Protein AF-0000000068219464 (afdb_homodimer)

Secondary structure (DSSP, 8-state):
---TT-HHHHHHHHHHHHHTSSS---HHHHHHHHHHHHTTT-HHHHHHHHHHHHHTSSS---HHHHHHHHHHHHHTT-HHHHHHHHHHHHHTT-HHHHHHHHHHHHHS-TT-HHHHHHHHHHHHHHHTT--HHHHHHHHHHHHHHHH---/---TT-HHHHHHHHHHHHHTSSS---HHHHHHHHHHHHTTT-HHHHHHHHHHHHHTSSS---HHHHHHHHHHHHHTT-HHHHHHHHHHHHHTT-HHHHHHHHHHHHHS-TT-HHHHHHHHHHHHHHHTT--HHHHHHHHHHHHHHHH---

InterPro domains:
  IPR006597 Sel1-like repeat [PF08238] (8-41)
  IPR006597 Sel1-like repeat [PF08238] (43-78)
  IPR006597 Sel1-like repeat [PF08238] (81-108)
  IPR006597 Sel1-like repeat [SM00671] (7-42)
  IPR006597 Sel1-like repeat [SM00671] (43-78)
  IPR011990 Tetratricopeptide-like helical domain superfamily [G3DSA:1.25.40.10] (1-150)
  IPR052945 Mitotic Progression Regulator [PTHR43628] (1-122)

Structure (mmCIF, N/CA/C/O backbone):
data_AF-0000000068219464-model_v1
#
loop_
_entity.id
_entity.type
_entity.pdbx_description
1 polymer 'Sel1 repeat family protein'
#
loop_
_atom_site.group_PDB
_atom_site.id
_atom_site.type_symbol
_atom_site.label_atom_id
_atom_site.label_alt_id
_atom_site.label_comp_id
_atom_site.label_asym_id
_atom_site.label_entity_id
_atom_site.label_seq_id
_atom_site.pdbx_PDB_ins_code
_atom_site.Cartn_x
_atom_site.Cartn_y
_atom_site.Cartn_z
_atom_site.occupancy
_atom_site.B_iso_or_equiv
_atom_site.auth_seq_id
_atom_site.auth_comp_id
_atom_site.auth_asym_id
_atom_site.auth_atom_id
_atom_site.pdbx_PDB_model_num
ATOM 1 N N . ALA A 1 1 ? -19.469 10.82 -17.609 1 26.58 1 ALA A N 1
ATOM 2 C CA . ALA A 1 1 ? -18.078 11.172 -17.906 1 26.58 1 ALA A CA 1
ATOM 3 C C . ALA A 1 1 ? -17.203 11.062 -16.656 1 26.58 1 ALA A C 1
ATOM 5 O O . ALA A 1 1 ? -16 11.344 -16.703 1 26.58 1 ALA A O 1
ATOM 6 N N . ALA A 1 2 ? -17.828 11.273 -15.406 1 33.59 2 ALA A N 1
ATOM 7 C CA . ALA A 1 2 ? -17.266 11.445 -14.07 1 33.59 2 ALA A CA 1
ATOM 8 C C . ALA A 1 2 ? -16.125 10.477 -13.828 1 33.59 2 ALA A C 1
ATOM 10 O O . ALA A 1 2 ? -15.086 10.844 -13.266 1 33.59 2 ALA A O 1
ATOM 11 N N . GLN A 1 3 ? -16.219 8.875 -13.547 1 39.38 3 GLN A N 1
ATOM 12 C CA . GLN A 1 3 ? -15.906 8.398 -12.203 1 39.38 3 GLN A CA 1
ATOM 13 C C . GLN A 1 3 ? -14.398 8.25 -12.016 1 39.38 3 GLN A C 1
ATOM 15 O O . GLN A 1 3 ? -13.945 7.348 -11.312 1 39.38 3 GLN A O 1
ATOM 20 N N . ALA A 1 4 ? -13.734 8.695 -12.531 1 45.56 4 ALA A N 1
ATOM 21 C CA . ALA A 1 4 ? -12.297 8.906 -12.633 1 45.56 4 ALA A CA 1
ATOM 22 C C . ALA A 1 4 ? -11.781 9.734 -11.461 1 45.56 4 ALA A C 1
ATOM 24 O O . ALA A 1 4 ? -12.398 10.727 -11.078 1 45.56 4 ALA A O 1
ATOM 25 N N . GLY A 1 5 ? -11.227 9.375 -10.75 1 59.47 5 GLY A N 1
ATOM 26 C CA . GLY A 1 5 ? -10.633 10.164 -9.688 1 59.47 5 GLY A CA 1
ATOM 27 C C . GLY A 1 5 ? -11.203 9.852 -8.312 1 59.47 5 GLY A C 1
ATOM 28 O O . GLY A 1 5 ? -10.734 10.383 -7.305 1 59.47 5 GLY A O 1
ATOM 29 N N . GLN A 1 6 ? -12.078 8.906 -8.352 1 83 6 GLN A N 1
ATOM 30 C CA . GLN A 1 6 ? -12.719 8.625 -7.07 1 83 6 GLN A CA 1
ATOM 31 C C . GLN A 1 6 ? -12.281 7.266 -6.523 1 83 6 GLN A C 1
ATOM 33 O O . GLN A 1 6 ? -13.008 6.641 -5.746 1 83 6 GLN A O 1
ATOM 38 N N . GLY A 1 7 ? -11.102 6.93 -6.941 1 87.12 7 GLY A N 1
ATOM 39 C CA . GLY A 1 7 ? -10.617 5.613 -6.57 1 87.12 7 GLY A CA 1
ATOM 40 C C . GLY A 1 7 ? -10.719 5.336 -5.082 1 87.12 7 GLY A C 1
ATOM 41 O O . GLY A 1 7 ? -11.344 4.352 -4.672 1 87.12 7 GLY A O 1
ATOM 42 N N . PRO A 1 8 ? -10.227 6.23 -4.375 1 85.31 8 PRO A N 1
ATOM 43 C CA . PRO A 1 8 ? -10.305 6.012 -2.928 1 85.31 8 PRO A CA 1
ATOM 44 C C . PRO A 1 8 ? -11.734 5.934 -2.412 1 85.31 8 PRO A C 1
ATOM 46 O O . PRO A 1 8 ? -12.047 5.109 -1.548 1 85.31 8 PRO A O 1
ATOM 49 N N . ALA A 1 9 ? -12.594 6.766 -2.943 1 87 9 ALA A N 1
ATOM 50 C CA . ALA A 1 9 ? -13.992 6.734 -2.533 1 87 9 ALA A CA 1
ATOM 51 C C . ALA A 1 9 ? -14.648 5.414 -2.926 1 87 9 ALA A C 1
ATOM 53 O O . ALA A 1 9 ? -15.438 4.852 -2.156 1 87 9 ALA A O 1
ATOM 54 N N . GLN A 1 10 ? -14.352 5.035 -4.062 1 92.31 10 GLN A N 1
ATOM 55 C CA . GLN A 1 10 ? -14.891 3.764 -4.539 1 92.31 10 GLN A CA 1
ATOM 56 C C . GLN A 1 10 ? -14.375 2.598 -3.703 1 92.31 10 GLN A C 1
ATOM 58 O O . GLN A 1 10 ? -15.133 1.685 -3.367 1 92.31 10 GLN A O 1
ATOM 63 N N . PHE A 1 11 ? -13.086 2.604 -3.402 1 91.25 11 PHE A N 1
ATOM 64 C CA . PHE A 1 11 ? -12.516 1.583 -2.525 1 91.25 11 PHE A CA 1
ATOM 65 C C . PHE A 1 11 ? -13.234 1.569 -1.18 1 91.25 11 PHE A C 1
ATOM 67 O O . PHE A 1 11 ? -13.547 0.503 -0.646 1 91.25 11 PHE A O 1
ATOM 74 N N . PHE A 1 12 ? -13.508 2.693 -0.698 1 86.88 12 PHE A N 1
ATOM 75 C CA . PHE A 1 12 ? -14.195 2.822 0.581 1 86.88 12 PHE A CA 1
ATOM 76 C C . PHE A 1 12 ? -15.594 2.215 0.51 1 86.88 12 PHE A C 1
ATOM 78 O O . PHE A 1 12 ?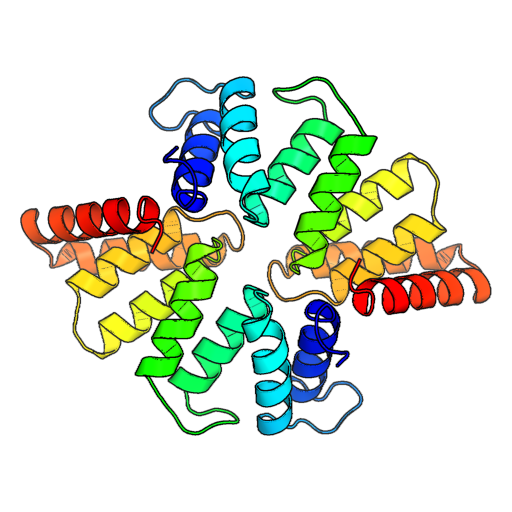 -16.016 1.493 1.419 1 86.88 12 PHE A O 1
ATOM 85 N N . LEU A 1 13 ? -16.297 2.512 -0.518 1 90.56 13 LEU A N 1
ATOM 86 C CA . LEU A 1 13 ? -17.625 1.935 -0.698 1 90.56 13 LEU A CA 1
ATOM 87 C C . LEU A 1 13 ? -17.547 0.416 -0.813 1 90.56 13 LEU A C 1
ATOM 89 O O . LEU A 1 13 ? -18.391 -0.296 -0.272 1 90.56 13 LEU A O 1
ATOM 93 N N . GLY A 1 14 ? -16.562 -0.043 -1.493 1 93.44 14 GLY A N 1
ATOM 94 C CA . GLY A 1 14 ? -16.344 -1.48 -1.566 1 93.44 14 GLY A CA 1
ATOM 95 C C . GLY A 1 14 ? -16.188 -2.129 -0.205 1 93.44 14 GLY A C 1
ATOM 96 O O . GLY A 1 14 ? -16.781 -3.168 0.071 1 93.44 14 GLY A O 1
ATOM 97 N N . ASN A 1 15 ? -15.43 -1.521 0.626 1 91.56 15 ASN A N 1
ATOM 98 C CA . ASN A 1 15 ? -15.227 -2.045 1.972 1 91.56 15 ASN A CA 1
ATOM 99 C C . ASN A 1 15 ? -16.516 -2.064 2.773 1 91.56 15 ASN A C 1
ATOM 101 O O . ASN A 1 15 ? -16.75 -2.98 3.564 1 91.56 15 ASN A O 1
ATOM 105 N N . ARG A 1 16 ? -17.312 -1.058 2.648 1 91.38 16 ARG A N 1
ATOM 106 C CA . ARG A 1 16 ? -18.594 -1.009 3.354 1 91.38 16 ARG A CA 1
ATOM 107 C C . ARG A 1 16 ? -19.484 -2.184 2.959 1 91.38 16 ARG A C 1
ATOM 109 O O . ARG A 1 16 ? -20.094 -2.82 3.818 1 91.38 16 ARG A O 1
ATOM 116 N N . TYR A 1 17 ? -19.516 -2.49 1.737 1 96 17 TYR A N 1
ATOM 117 C CA . TYR A 1 17 ? -20.312 -3.611 1.255 1 96 17 TYR A CA 1
ATOM 118 C C . TYR A 1 17 ? -19.688 -4.941 1.647 1 96 17 TYR A C 1
ATOM 120 O O . TYR A 1 17 ? -20.391 -5.902 1.959 1 96 17 TYR A O 1
ATOM 128 N N . LYS A 1 18 ? -18.359 -4.941 1.583 1 95.44 18 LYS A N 1
ATOM 129 C CA . LYS A 1 18 ? -17.672 -6.176 1.935 1 95.44 18 LYS A CA 1
ATOM 130 C C . LYS A 1 18 ? -17.938 -6.566 3.383 1 95.44 18 LYS A C 1
ATOM 132 O O . LYS A 1 18 ? -18.172 -7.742 3.682 1 95.44 18 LYS A O 1
ATOM 137 N N . ASN A 1 19 ? -17.984 -5.535 4.242 1 92.44 19 ASN A N 1
ATOM 138 C CA . ASN A 1 19 ? -18.062 -5.793 5.676 1 92.44 19 ASN A CA 1
ATOM 139 C C . ASN A 1 19 ? -19.469 -5.547 6.219 1 92.44 19 ASN A C 1
ATOM 141 O O . ASN A 1 19 ? -19.75 -5.883 7.367 1 92.44 19 ASN A O 1
ATOM 145 N N . GLY A 1 20 ? -20.328 -5.043 5.457 1 93.62 20 GLY A N 1
ATOM 146 C CA . GLY A 1 20 ? -21.672 -4.715 5.906 1 93.62 20 GLY A CA 1
ATOM 147 C C . GLY A 1 20 ? -21.703 -3.59 6.922 1 93.62 20 GLY A C 1
ATOM 148 O O . GLY A 1 20 ? -22.328 -3.709 7.973 1 93.62 20 GLY A O 1
ATOM 149 N N . GLN A 1 21 ? -20.922 -2.668 6.715 1 88.81 21 GLN A N 1
ATOM 150 C CA . GLN A 1 21 ? -20.875 -1.515 7.605 1 88.81 21 GLN A CA 1
ATOM 151 C C . GLN A 1 21 ? -21.875 -0.448 7.176 1 88.81 21 GLN A C 1
ATOM 153 O O . GLN A 1 21 ? -21.594 0.356 6.285 1 88.81 21 GLN A O 1
ATOM 158 N N . GLY A 1 22 ? -22.953 -0.254 7.773 1 91.38 22 GLY A N 1
ATOM 159 C CA . GLY A 1 22 ? -23.984 0.713 7.441 1 91.38 22 GLY A CA 1
ATOM 160 C C . GLY A 1 22 ? -24.875 0.266 6.301 1 91.38 22 GLY A C 1
ATOM 161 O O . GLY A 1 22 ? -25.797 0.988 5.898 1 91.38 22 GLY A O 1
ATOM 162 N N . VAL A 1 23 ? -24.547 -0.839 5.719 1 94.81 23 VAL A N 1
ATOM 163 C CA . VAL A 1 23 ? -25.328 -1.477 4.66 1 94.81 23 VAL A CA 1
ATOM 164 C C . VAL A 1 23 ? -25.344 -2.988 4.871 1 94.81 23 VAL A C 1
ATOM 166 O O . VAL A 1 23 ? -24.625 -3.512 5.723 1 94.81 23 VAL A O 1
ATOM 169 N N . LYS A 1 24 ? -26.266 -3.67 4.227 1 96.19 24 LYS A N 1
ATOM 170 C CA . LYS A 1 24 ? -26.219 -5.129 4.23 1 96.19 24 LYS A CA 1
ATOM 171 C C . LYS A 1 24 ? -24.984 -5.629 3.482 1 96.19 24 LYS A C 1
ATOM 173 O O . LYS A 1 24 ? -24.641 -5.117 2.412 1 96.19 24 LYS A O 1
ATOM 178 N N . GLN A 1 25 ? -24.312 -6.57 4.07 1 97.19 25 GLN A N 1
ATOM 179 C CA . GLN A 1 25 ? -23.156 -7.16 3.398 1 97.19 25 GLN A CA 1
ATOM 180 C C . GLN A 1 25 ? -23.531 -7.668 2.008 1 97.19 25 GLN A C 1
ATOM 182 O O . GLN A 1 25 ? -24.562 -8.305 1.832 1 97.19 25 GLN A O 1
ATOM 187 N N . ASP A 1 26 ? -22.766 -7.336 1.04 1 98.44 26 ASP A N 1
ATOM 188 C CA . ASP A 1 26 ? -22.969 -7.719 -0.352 1 98.44 26 ASP A CA 1
ATOM 189 C C . ASP A 1 26 ? -21.641 -7.82 -1.104 1 98.44 26 ASP A C 1
ATOM 191 O O . ASP A 1 26 ? -21.125 -6.812 -1.592 1 98.44 26 ASP A O 1
ATOM 195 N N . GLN A 1 27 ? -21.203 -9.047 -1.28 1 98.38 27 GLN A N 1
ATOM 196 C CA . GLN A 1 27 ? -19.891 -9.273 -1.877 1 98.38 27 GLN A CA 1
ATOM 197 C C . GLN A 1 27 ? -19.891 -8.883 -3.352 1 98.38 27 GLN A C 1
ATOM 199 O O . GLN A 1 27 ? -18.875 -8.43 -3.875 1 98.38 27 GLN A O 1
ATOM 204 N N . SER A 1 28 ? -20.984 -9.023 -4.008 1 98.69 28 SER A N 1
ATOM 205 C CA . SER A 1 28 ? -21.062 -8.648 -5.414 1 98.69 28 SER A CA 1
ATOM 206 C C . SER A 1 28 ? -20.938 -7.137 -5.59 1 98.69 28 SER A C 1
ATOM 208 O O . SER A 1 28 ? -20.234 -6.672 -6.488 1 98.69 28 SER A O 1
ATOM 210 N N . GLN A 1 29 ? -21.594 -6.363 -4.75 1 98.31 29 GLN A N 1
ATOM 211 C CA . GLN A 1 29 ? -21.438 -4.914 -4.777 1 98.31 29 GLN A CA 1
ATOM 212 C C . GLN A 1 29 ? -20.016 -4.504 -4.379 1 98.31 29 GLN A C 1
ATOM 214 O O . GLN A 1 29 ? -19.438 -3.592 -4.969 1 98.31 29 GLN A O 1
ATOM 219 N N . ALA A 1 30 ? -19.5 -5.195 -3.387 1 98 30 ALA A N 1
ATOM 220 C CA . ALA A 1 30 ? -18.125 -4.918 -2.984 1 98 30 ALA A CA 1
ATOM 221 C C . ALA A 1 30 ? -17.156 -5.086 -4.16 1 98 30 ALA A C 1
ATOM 223 O O . ALA A 1 30 ? -16.359 -4.199 -4.441 1 98 30 ALA A O 1
ATOM 224 N N . PHE A 1 31 ? -17.344 -6.176 -4.906 1 98.56 31 PHE A N 1
ATOM 225 C CA . PHE A 1 31 ? -16.5 -6.453 -6.059 1 98.56 31 PHE A CA 1
ATOM 226 C C . PHE A 1 31 ? -16.609 -5.348 -7.098 1 98.56 31 PHE A C 1
ATOM 228 O O . PHE A 1 31 ? -15.609 -4.871 -7.625 1 98.56 31 PHE A O 1
ATOM 235 N N . ALA A 1 32 ? -17.812 -4.961 -7.406 1 98.44 32 ALA A N 1
ATOM 236 C CA . ALA A 1 32 ? -18.047 -3.945 -8.43 1 98.44 32 ALA A CA 1
ATOM 237 C C . ALA A 1 32 ? -17.344 -2.639 -8.078 1 98.44 32 ALA A C 1
ATOM 239 O O . ALA A 1 32 ? -16.719 -2.016 -8.938 1 98.44 32 ALA A O 1
ATOM 240 N N . TRP A 1 33 ? -17.422 -2.252 -6.824 1 96.31 33 TRP A N 1
ATOM 241 C CA . TRP A 1 33 ? -16.781 -1.012 -6.387 1 96.31 33 TRP A CA 1
ATOM 242 C C . TRP A 1 33 ? -15.266 -1.156 -6.352 1 96.31 33 TRP A C 1
ATOM 244 O O . TRP A 1 33 ? -14.539 -0.26 -6.789 1 96.31 33 TRP A O 1
ATOM 254 N N . PHE A 1 34 ? -14.797 -2.297 -5.809 1 96.44 34 PHE A N 1
ATOM 255 C CA . PHE A 1 34 ? -13.352 -2.521 -5.809 1 96.44 34 PHE A CA 1
ATOM 256 C C . PHE A 1 34 ? -12.805 -2.504 -7.227 1 96.44 34 PHE A C 1
ATOM 258 O O . PHE A 1 34 ? -11.719 -1.971 -7.473 1 96.44 34 PHE A O 1
ATOM 265 N N . LYS A 1 35 ? -13.539 -3.119 -8.148 1 98.19 35 LYS A N 1
ATOM 266 C CA . LYS A 1 35 ? -13.062 -3.186 -9.531 1 98.19 35 LYS A CA 1
ATOM 267 C C . LYS A 1 35 ? -12.93 -1.792 -10.133 1 98.19 35 LYS A C 1
ATOM 269 O O . LYS A 1 35 ? -11.984 -1.519 -10.875 1 98.19 35 LYS A O 1
ATOM 274 N N . LYS A 1 36 ? -13.898 -0.933 -9.875 1 96.12 36 LYS A N 1
ATOM 275 C CA . LYS A 1 36 ? -13.82 0.45 -10.336 1 96.12 36 LYS A CA 1
ATOM 276 C C . LYS A 1 36 ? -12.562 1.136 -9.797 1 96.12 36 LYS A C 1
ATOM 278 O O . LYS A 1 36 ? -11.852 1.816 -10.539 1 96.12 36 LYS A O 1
ATOM 283 N N . ALA A 1 37 ? -12.289 0.997 -8.516 1 93.81 37 ALA A N 1
ATOM 284 C CA . ALA A 1 37 ? -11.102 1.577 -7.891 1 93.81 37 ALA A CA 1
ATOM 285 C C . ALA A 1 37 ? -9.828 0.95 -8.438 1 93.81 37 ALA A C 1
ATOM 287 O O . ALA A 1 37 ? -8.852 1.651 -8.711 1 93.81 37 ALA A O 1
ATOM 288 N N . ALA A 1 38 ? -9.875 -0.352 -8.594 1 96.19 38 ALA A N 1
ATOM 289 C CA . ALA A 1 38 ? -8.727 -1.087 -9.109 1 96.19 38 ALA A CA 1
ATOM 290 C C . ALA A 1 38 ? -8.352 -0.608 -10.516 1 96.19 38 ALA A C 1
ATOM 292 O O . ALA A 1 38 ? -7.172 -0.458 -10.836 1 96.19 38 ALA A O 1
ATOM 293 N N . ASP A 1 39 ? -9.375 -0.357 -11.312 1 96.06 39 ASP A N 1
ATOM 294 C CA . ASP A 1 39 ? -9.156 0.058 -12.695 1 96.06 39 ASP A CA 1
ATOM 295 C C . ASP A 1 39 ? -8.594 1.479 -12.758 1 96.06 39 ASP A C 1
ATOM 297 O O . ASP A 1 39 ? -8.078 1.901 -13.797 1 96.06 39 ASP A O 1
ATOM 301 N N . GLN A 1 40 ? -8.641 2.152 -11.617 1 91.19 40 GLN A N 1
ATOM 302 C CA . GLN A 1 40 ? -8.047 3.482 -11.523 1 91.19 40 GLN A CA 1
ATOM 303 C C . GLN A 1 40 ? -6.652 3.424 -10.906 1 91.19 40 GLN A C 1
ATOM 305 O O . GLN A 1 40 ? -6.047 4.461 -10.625 1 91.19 40 GLN A O 1
ATOM 310 N N . GLY A 1 41 ? -6.215 2.268 -10.547 1 90.56 41 GLY A N 1
ATOM 311 C CA . GLY A 1 41 ? -4.828 2.107 -10.148 1 90.56 41 GLY A CA 1
ATOM 312 C C . GLY A 1 41 ? -4.641 2.059 -8.641 1 90.56 41 GLY A C 1
ATOM 313 O O . GLY A 1 41 ? -3.527 2.236 -8.148 1 90.56 41 GLY A O 1
ATOM 314 N N . ILE A 1 42 ? -5.691 1.843 -7.934 1 90.75 42 ILE A N 1
ATOM 315 C CA . ILE A 1 42 ? -5.566 1.723 -6.484 1 90.75 42 ILE A CA 1
ATOM 316 C C . ILE A 1 42 ? -5.066 0.325 -6.125 1 90.75 42 ILE A C 1
ATOM 318 O O . ILE A 1 42 ? -5.789 -0.66 -6.281 1 90.75 42 ILE A O 1
ATOM 322 N N . PRO A 1 43 ? -3.854 0.266 -5.496 1 90.31 43 PRO A N 1
ATOM 323 C CA . PRO A 1 43 ? -3.248 -1.057 -5.32 1 90.31 43 PRO A CA 1
ATOM 324 C C . PRO A 1 43 ? -4.059 -1.958 -4.391 1 90.31 43 PRO A C 1
ATOM 326 O O . PRO A 1 43 ? -4.246 -3.143 -4.684 1 90.31 43 PRO A O 1
ATOM 329 N N . SER A 1 44 ? -4.57 -1.405 -3.352 1 91.25 44 SER A N 1
ATOM 330 C CA . SER A 1 44 ? -5.344 -2.211 -2.412 1 91.25 44 SER A CA 1
ATOM 331 C C . SER A 1 44 ? -6.613 -2.748 -3.062 1 91.25 44 SER A C 1
ATOM 333 O O . SER A 1 44 ? -7.059 -3.855 -2.748 1 91.25 44 SER A O 1
ATOM 335 N N . ALA A 1 45 ? -7.176 -1.946 -3.895 1 94.19 45 ALA A N 1
ATOM 336 C CA . ALA A 1 45 ? -8.352 -2.406 -4.629 1 94.19 45 ALA A CA 1
ATOM 337 C C . ALA A 1 45 ? -7.984 -3.51 -5.617 1 94.19 45 ALA A C 1
ATOM 339 O O . ALA A 1 45 ? -8.719 -4.484 -5.773 1 94.19 45 ALA A O 1
ATOM 340 N N . GLN A 1 46 ? -6.859 -3.332 -6.258 1 95.94 46 GLN A N 1
ATOM 341 C CA . GLN A 1 46 ? -6.367 -4.367 -7.16 1 95.94 46 GLN A CA 1
ATOM 342 C C . GLN A 1 46 ? -6.137 -5.68 -6.418 1 95.94 46 GLN A C 1
ATOM 344 O O . GLN A 1 46 ? -6.477 -6.754 -6.922 1 95.94 46 GLN A O 1
ATOM 349 N N . LEU A 1 47 ? -5.59 -5.539 -5.234 1 94.62 47 LEU A N 1
ATOM 350 C CA . LEU A 1 47 ? -5.391 -6.711 -4.395 1 94.62 47 LEU A CA 1
ATOM 351 C C . LEU A 1 47 ? -6.719 -7.395 -4.09 1 94.62 47 LEU A C 1
ATOM 353 O O . LEU A 1 47 ? -6.852 -8.609 -4.25 1 94.62 47 LEU A O 1
ATOM 357 N N . ASN A 1 48 ? -7.711 -6.656 -3.686 1 96 48 ASN A N 1
ATOM 358 C CA . ASN A 1 48 ? -9.008 -7.219 -3.318 1 96 48 ASN A CA 1
ATOM 359 C C . ASN A 1 48 ? -9.695 -7.867 -4.516 1 96 48 ASN A C 1
ATOM 361 O O . ASN A 1 48 ? -10.234 -8.969 -4.406 1 96 48 ASN A O 1
ATOM 365 N N . VAL A 1 49 ? -9.648 -7.203 -5.625 1 98.31 49 VAL A N 1
ATOM 366 C CA . VAL A 1 49 ? -10.25 -7.75 -6.832 1 98.31 49 VAL A CA 1
ATOM 367 C C . VAL A 1 49 ? -9.555 -9.047 -7.219 1 98.31 49 VAL A C 1
ATOM 369 O O . VAL A 1 49 ? -10.211 -10.039 -7.566 1 98.31 49 VAL A O 1
ATOM 372 N N . GLY A 1 50 ? -8.242 -8.992 -7.141 1 98.62 50 GLY A N 1
ATOM 373 C CA . GLY A 1 50 ? -7.496 -10.211 -7.418 1 98.62 50 GLY A CA 1
ATOM 374 C C . GLY A 1 50 ? -7.891 -11.375 -6.52 1 98.62 50 GLY A C 1
ATOM 375 O O . GLY A 1 50 ? -8.117 -12.484 -7 1 98.62 50 GLY A O 1
ATOM 376 N N . GLN A 1 51 ? -8.031 -11.094 -5.242 1 98.19 51 GLN A N 1
ATOM 377 C CA . GLN A 1 51 ? -8.422 -12.117 -4.285 1 98.19 51 GLN A CA 1
ATOM 378 C C . GLN A 1 51 ? -9.844 -12.609 -4.551 1 98.19 51 GLN A C 1
ATOM 380 O O . GLN A 1 51 ? -10.125 -13.805 -4.469 1 98.19 51 GLN A O 1
ATOM 385 N N . MET A 1 52 ? -10.703 -11.711 -4.828 1 98.69 52 MET A N 1
ATOM 386 C CA . MET A 1 52 ? -12.094 -12.062 -5.074 1 98.69 52 MET A CA 1
ATOM 387 C C . MET A 1 52 ? -12.227 -12.938 -6.32 1 98.69 52 MET A C 1
ATOM 389 O O . MET A 1 52 ? -12.953 -13.922 -6.32 1 98.69 52 MET A O 1
ATOM 393 N N . TYR A 1 53 ? -11.477 -12.672 -7.406 1 98.81 53 TYR A N 1
ATOM 394 C CA . TYR A 1 53 ? -11.43 -13.508 -8.594 1 98.81 53 TYR A CA 1
ATOM 395 C C . TYR A 1 53 ? -10.844 -14.883 -8.266 1 98.81 53 TYR A C 1
ATOM 397 O O . TYR A 1 53 ? -11.32 -15.898 -8.773 1 98.81 53 TYR A O 1
ATOM 405 N N . ALA A 1 54 ? -9.828 -14.891 -7.449 1 98.62 54 ALA A N 1
ATOM 406 C CA . ALA A 1 54 ? -9.141 -16.141 -7.129 1 98.62 54 ALA A CA 1
ATOM 407 C C . ALA A 1 54 ? -10.07 -17.094 -6.371 1 98.62 54 ALA A C 1
ATOM 409 O O . ALA A 1 54 ? -10.031 -18.312 -6.578 1 98.62 54 ALA A O 1
ATOM 410 N N . ASN A 1 55 ? -10.945 -16.5 -5.5 1 98.19 55 ASN A N 1
ATOM 411 C CA . ASN A 1 55 ? -11.742 -17.312 -4.59 1 98.19 55 ASN A CA 1
ATOM 412 C C . ASN A 1 55 ? -13.195 -17.406 -5.051 1 98.19 55 ASN A C 1
ATOM 414 O O . ASN A 1 55 ? -13.984 -18.172 -4.48 1 98.19 55 ASN A O 1
ATOM 418 N N . GLY A 1 56 ? -13.555 -16.672 -6 1 98.38 56 GLY A N 1
ATOM 419 C CA . GLY A 1 56 ? -14.93 -16.672 -6.473 1 98.38 56 GLY A CA 1
ATOM 420 C C . GLY A 1 56 ? -15.898 -16.047 -5.48 1 98.38 56 GLY A C 1
ATOM 421 O O . GLY A 1 56 ? -16.984 -16.594 -5.242 1 98.38 56 GLY A O 1
ATOM 422 N N . VAL A 1 57 ? -15.516 -14.992 -4.879 1 98.25 57 VAL A N 1
ATOM 423 C CA . VAL A 1 57 ? -16.344 -14.273 -3.916 1 98.25 57 VAL A CA 1
ATOM 424 C C . VAL A 1 57 ? -16.906 -13 -4.551 1 98.25 57 VAL A C 1
ATOM 426 O O . VAL A 1 57 ? -16.141 -12.086 -4.887 1 98.25 57 VAL A O 1
ATOM 429 N N . GLY A 1 58 ? -18.125 -12.844 -4.777 1 98.44 58 GLY A N 1
ATOM 430 C CA . GLY A 1 58 ? -18.75 -11.672 -5.379 1 98.44 58 GLY A CA 1
ATOM 431 C C . GLY A 1 58 ? -18.703 -11.68 -6.895 1 98.44 58 GLY A C 1
ATOM 432 O O . GLY A 1 58 ? -19.297 -10.828 -7.547 1 98.44 58 GLY A O 1
ATOM 433 N N . VAL A 1 59 ? -18 -12.633 -7.395 1 98.69 59 VAL A N 1
ATOM 434 C CA . VAL A 1 59 ? -17.797 -12.805 -8.828 1 98.69 59 VAL A CA 1
ATOM 435 C C . VAL A 1 59 ? -17.438 -14.258 -9.133 1 98.69 59 VAL A C 1
ATOM 437 O O . VAL A 1 59 ? -17.031 -15 -8.234 1 98.69 59 VAL A O 1
ATOM 440 N N . LYS A 1 60 ? -17.656 -14.688 -10.32 1 98.5 60 LYS A N 1
ATOM 441 C CA . LYS A 1 60 ? -17.234 -16.031 -10.703 1 98.5 60 LYS A CA 1
ATOM 442 C C . LYS A 1 60 ? -15.711 -16.156 -10.672 1 98.5 60 LYS A C 1
ATOM 444 O O . LYS A 1 60 ? -15 -15.258 -11.125 1 98.5 60 LYS A O 1
ATOM 449 N N . GLN A 1 61 ? -15.25 -17.312 -10.125 1 98.44 61 GLN A N 1
ATOM 450 C CA . GLN A 1 61 ? -13.812 -17.531 -10.062 1 98.44 61 GLN A CA 1
ATOM 451 C C . GLN A 1 61 ? -13.172 -17.406 -11.445 1 98.44 61 GLN A C 1
ATOM 453 O O . GLN A 1 61 ? -13.727 -17.875 -12.438 1 98.44 61 GLN A O 1
ATOM 458 N N . ASN A 1 62 ? -12.078 -16.703 -11.539 1 98.62 62 ASN A N 1
ATOM 459 C CA . ASN A 1 62 ? -11.273 -16.484 -12.734 1 98.62 62 ASN A CA 1
ATOM 460 C C . ASN A 1 62 ? -9.805 -16.281 -12.391 1 98.62 62 ASN A C 1
ATOM 462 O O . ASN A 1 62 ? -9.375 -15.164 -12.086 1 98.62 62 ASN A O 1
ATOM 466 N N . LEU A 1 63 ? -9.062 -17.312 -12.484 1 98 63 LEU A N 1
ATOM 467 C CA . LEU A 1 63 ? -7.684 -17.297 -12.008 1 98 63 LEU A CA 1
ATOM 468 C C . LEU A 1 63 ? -6.816 -16.406 -12.891 1 98 63 LEU A C 1
ATOM 470 O O . LEU A 1 63 ? -5.879 -15.758 -12.406 1 98 63 LEU A O 1
ATOM 474 N N . LYS A 1 64 ? -7.113 -16.391 -14.164 1 98 64 LYS A N 1
ATOM 475 C CA . LYS A 1 64 ? -6.359 -15.508 -15.055 1 98 64 LYS A CA 1
ATOM 476 C C . LYS A 1 64 ? -6.555 -14.039 -14.672 1 98 64 LYS A C 1
ATOM 478 O O . LYS A 1 64 ? -5.59 -13.281 -14.586 1 98 64 LYS A O 1
ATOM 483 N N . ALA A 1 65 ? -7.789 -13.633 -14.445 1 98.56 65 ALA A N 1
ATOM 484 C CA . ALA A 1 65 ? -8.078 -12.266 -14.016 1 98.56 65 ALA A CA 1
ATOM 485 C C . ALA A 1 65 ? -7.453 -11.977 -12.656 1 98.56 65 ALA A C 1
ATOM 487 O O . ALA A 1 65 ? -6.938 -10.883 -12.422 1 98.56 65 ALA A O 1
ATOM 488 N N . ALA A 1 66 ? -7.512 -12.969 -11.75 1 98.69 66 ALA A N 1
ATOM 489 C CA . ALA A 1 66 ? -6.91 -12.82 -10.43 1 98.69 66 ALA A CA 1
ATOM 490 C C . ALA A 1 66 ? -5.43 -12.469 -10.539 1 98.69 66 ALA A C 1
ATOM 492 O O . ALA A 1 66 ? -4.98 -11.477 -9.953 1 98.69 66 ALA A O 1
ATOM 493 N N . LYS A 1 67 ? -4.758 -13.211 -11.359 1 98.12 67 LYS A N 1
ATOM 494 C CA . LYS A 1 67 ? -3.32 -12.992 -11.5 1 98.12 67 LYS A CA 1
ATOM 495 C C . LYS A 1 67 ? -3.029 -11.625 -12.117 1 98.12 67 LYS A C 1
ATOM 497 O O . LYS A 1 67 ? -2.094 -10.938 -11.703 1 98.12 67 LYS A O 1
ATOM 502 N N . ASN A 1 68 ? -3.818 -11.234 -13.055 1 98.06 68 ASN A N 1
ATOM 503 C CA . ASN A 1 68 ? -3.619 -9.938 -13.703 1 98.06 68 ASN A CA 1
ATOM 504 C C . ASN A 1 68 ? -3.729 -8.789 -12.711 1 98.06 68 ASN A C 1
ATOM 506 O O . ASN A 1 68 ? -2.871 -7.902 -12.68 1 98.06 68 ASN A O 1
ATOM 510 N N . TYR A 1 69 ? -4.762 -8.812 -11.883 1 98.31 69 TYR A N 1
ATOM 511 C CA . TYR A 1 69 ? -4.957 -7.734 -10.922 1 98.31 69 TYR A CA 1
ATOM 512 C C . TYR A 1 69 ? -3.898 -7.781 -9.828 1 98.31 69 TYR A C 1
ATOM 514 O O . TYR A 1 69 ? -3.41 -6.742 -9.383 1 98.31 69 TYR A O 1
ATOM 522 N N . LEU A 1 70 ? -3.588 -8.953 -9.398 1 97.12 70 LEU A N 1
ATOM 523 C CA . LEU A 1 70 ? -2.551 -9.078 -8.383 1 97.12 70 LEU A CA 1
ATOM 524 C C . LEU A 1 70 ? -1.21 -8.57 -8.914 1 97.12 70 LEU A C 1
ATOM 526 O O . LEU A 1 70 ? -0.453 -7.93 -8.18 1 97.12 70 LEU A O 1
ATOM 530 N N . MET A 1 71 ? -0.932 -8.82 -10.195 1 95.62 71 MET A N 1
ATOM 531 C CA . MET A 1 71 ? 0.318 -8.352 -10.781 1 95.62 71 MET A CA 1
ATOM 532 C C . MET A 1 71 ? 0.342 -6.832 -10.867 1 95.62 71 MET A C 1
ATOM 534 O O . MET A 1 71 ? 1.386 -6.211 -10.656 1 95.62 71 MET A O 1
ATOM 538 N N . LYS A 1 72 ? -0.783 -6.258 -11.148 1 93.81 72 LYS A N 1
ATOM 539 C CA . LYS A 1 72 ? -0.862 -4.797 -11.18 1 93.81 72 LYS A CA 1
ATOM 540 C C . LYS A 1 72 ? -0.549 -4.207 -9.805 1 93.81 72 LYS A C 1
ATOM 542 O O . LYS A 1 72 ? 0.189 -3.225 -9.703 1 93.81 72 LYS A O 1
ATOM 547 N N . ALA A 1 73 ? -1.149 -4.777 -8.758 1 92.25 73 ALA A N 1
ATOM 548 C CA . ALA A 1 73 ? -0.885 -4.32 -7.395 1 92.25 73 ALA A CA 1
ATOM 549 C C . ALA A 1 73 ? 0.581 -4.52 -7.023 1 92.25 73 ALA A C 1
ATOM 551 O O . ALA A 1 73 ? 1.196 -3.648 -6.402 1 92.25 73 ALA A O 1
ATOM 552 N N . ALA A 1 74 ? 1.116 -5.629 -7.398 1 91.5 74 ALA A N 1
ATOM 553 C CA . ALA A 1 74 ? 2.514 -5.934 -7.105 1 91.5 74 ALA A CA 1
ATOM 554 C C . ALA A 1 74 ? 3.447 -4.934 -7.785 1 91.5 74 ALA A C 1
ATOM 556 O O . ALA A 1 74 ? 4.457 -4.527 -7.207 1 91.5 74 ALA A O 1
ATOM 557 N N . LYS A 1 75 ? 3.072 -4.547 -8.969 1 90.56 75 LYS A N 1
ATOM 558 C CA . LYS A 1 75 ? 3.893 -3.598 -9.719 1 90.56 75 LYS A CA 1
ATOM 559 C C . LYS A 1 75 ? 3.926 -2.236 -9.031 1 90.56 75 LYS A C 1
ATOM 561 O O . LYS A 1 75 ? 4.871 -1.466 -9.211 1 90.56 75 LYS A O 1
ATOM 566 N N . LEU A 1 76 ? 2.951 -2.072 -8.25 1 87.69 76 LEU A N 1
ATOM 567 C CA . LEU A 1 76 ? 2.91 -0.817 -7.508 1 87.69 76 LEU A CA 1
ATOM 568 C C . LEU A 1 76 ? 3.492 -0.995 -6.113 1 87.69 76 LEU A C 1
ATOM 570 O O . LEU A 1 76 ? 3.396 -0.092 -5.277 1 87.69 76 LEU A O 1
ATOM 574 N N . GLY A 1 77 ? 4.004 -2.203 -5.82 1 85.69 77 GLY A N 1
ATOM 575 C CA . GLY A 1 77 ? 4.773 -2.4 -4.602 1 85.69 77 GLY A CA 1
ATOM 576 C C . GLY A 1 77 ? 3.969 -3.045 -3.488 1 85.69 77 GLY A C 1
ATOM 577 O O . GLY A 1 77 ? 4.418 -3.098 -2.342 1 85.69 77 GLY A O 1
ATOM 578 N N . ASP A 1 78 ? 2.752 -3.518 -3.768 1 88.56 78 ASP A N 1
ATOM 579 C CA . ASP A 1 78 ? 1.97 -4.211 -2.746 1 88.56 78 ASP A CA 1
ATOM 580 C C . ASP A 1 78 ? 2.465 -5.641 -2.549 1 88.56 78 ASP A C 1
ATOM 582 O O . ASP A 1 78 ? 2.135 -6.531 -3.334 1 88.56 78 ASP A O 1
ATOM 586 N N . ASN A 1 79 ? 3.172 -5.816 -1.419 1 89.31 79 ASN A N 1
ATOM 587 C CA . ASN A 1 79 ? 3.781 -7.129 -1.219 1 89.31 79 ASN A CA 1
ATOM 588 C C . ASN A 1 79 ? 2.73 -8.195 -0.928 1 89.31 79 ASN A C 1
ATOM 590 O O . ASN A 1 79 ? 2.98 -9.391 -1.12 1 89.31 79 ASN A O 1
ATOM 594 N N . ARG A 1 80 ? 1.567 -7.809 -0.519 1 91.44 80 ARG A N 1
ATOM 595 C CA . ARG A 1 80 ? 0.48 -8.758 -0.328 1 91.44 80 ARG A CA 1
ATOM 596 C C . ARG A 1 80 ? 0.065 -9.391 -1.653 1 91.44 80 ARG A C 1
ATOM 598 O O . ARG A 1 80 ? -0.3 -10.57 -1.699 1 91.44 80 ARG A O 1
ATOM 605 N N . ALA A 1 81 ? 0.089 -8.562 -2.637 1 93.94 81 ALA A N 1
ATOM 606 C CA . ALA A 1 81 ? -0.26 -9.078 -3.959 1 93.94 81 ALA A CA 1
ATOM 607 C C . ALA A 1 81 ? 0.753 -10.117 -4.43 1 93.94 81 ALA A C 1
ATOM 609 O O . ALA A 1 81 ? 0.375 -11.164 -4.961 1 93.94 81 ALA A O 1
ATOM 610 N N . SER A 1 82 ? 2.01 -9.852 -4.219 1 95.12 82 SER A N 1
ATOM 611 C CA . SER A 1 82 ? 3.049 -10.812 -4.566 1 95.12 82 SER A CA 1
ATOM 612 C C . SER A 1 82 ? 2.885 -12.109 -3.791 1 95.12 82 SER A C 1
ATOM 614 O O . SER A 1 82 ? 3.053 -13.195 -4.348 1 95.12 82 SER A O 1
ATOM 616 N N . TYR A 1 83 ? 2.535 -12.008 -2.541 1 95.75 83 TYR A N 1
ATOM 617 C CA . TYR A 1 83 ? 2.301 -13.188 -1.72 1 95.75 83 TYR A CA 1
ATOM 618 C C . TYR A 1 83 ? 1.144 -14.016 -2.271 1 95.75 83 TYR A C 1
ATOM 620 O O . TYR A 1 83 ? 1.239 -15.242 -2.373 1 95.75 83 TYR A O 1
ATOM 628 N N . ASN A 1 84 ? 0.091 -13.312 -2.6 1 96.69 84 ASN A N 1
ATOM 629 C CA . ASN A 1 84 ? -1.07 -14.008 -3.137 1 96.69 84 ASN A CA 1
ATOM 630 C C . ASN A 1 84 ? -0.749 -14.688 -4.465 1 96.69 84 ASN A C 1
ATOM 632 O O . ASN A 1 84 ? -1.227 -15.797 -4.734 1 96.69 84 ASN A O 1
ATOM 636 N N . LEU A 1 85 ? 0.047 -14.039 -5.289 1 97.75 85 LEU A N 1
ATOM 637 C CA . LEU A 1 85 ? 0.494 -14.656 -6.531 1 97.75 85 LEU A CA 1
ATOM 638 C C . LEU A 1 85 ? 1.288 -15.93 -6.25 1 97.75 85 LEU A C 1
ATOM 640 O O . LEU A 1 85 ? 1.11 -16.938 -6.934 1 97.75 85 LEU A O 1
ATOM 644 N N . ALA A 1 86 ? 2.09 -15.844 -5.246 1 97.81 86 ALA A N 1
ATOM 645 C CA . ALA A 1 86 ? 2.889 -17 -4.871 1 97.81 86 ALA A CA 1
ATOM 646 C C . ALA A 1 86 ? 1.999 -18.172 -4.449 1 97.81 86 ALA A C 1
ATOM 648 O O . ALA A 1 86 ? 2.23 -19.312 -4.848 1 97.81 86 ALA A O 1
ATOM 649 N N . VAL A 1 87 ? 1.008 -17.891 -3.697 1 97.88 87 VAL A N 1
ATOM 650 C CA . VAL A 1 87 ? 0.081 -18.922 -3.209 1 97.88 87 VAL A CA 1
ATOM 651 C C . VAL A 1 87 ? -0.644 -19.562 -4.387 1 97.88 87 VAL A C 1
ATOM 653 O O . VAL A 1 87 ? -0.82 -20.781 -4.426 1 97.88 87 VAL A O 1
ATOM 656 N N . LEU A 1 88 ? -1.046 -18.781 -5.34 1 98.25 88 LEU A N 1
ATOM 657 C CA . LEU A 1 88 ? -1.711 -19.312 -6.527 1 98.25 88 LEU A CA 1
ATOM 658 C C . LEU A 1 88 ? -0.775 -20.234 -7.309 1 98.25 88 LEU A C 1
ATOM 660 O O . LEU A 1 88 ? -1.19 -21.297 -7.789 1 98.25 88 LEU A O 1
ATOM 664 N N . GLU A 1 89 ? 0.491 -19.812 -7.422 1 97.69 89 GLU A N 1
ATOM 665 C CA . GLU A 1 89 ? 1.475 -20.641 -8.117 1 97.69 89 GLU A CA 1
ATOM 666 C C . GLU A 1 89 ? 1.681 -21.969 -7.398 1 97.69 89 GLU A C 1
ATOM 668 O O . GLU A 1 89 ? 1.832 -23.016 -8.047 1 97.69 89 GLU A O 1
ATOM 673 N N . GLU A 1 90 ? 1.721 -21.859 -6.09 1 96.19 90 GLU A N 1
ATOM 674 C CA . GLU A 1 90 ? 1.867 -23.078 -5.305 1 96.19 90 GLU A CA 1
ATOM 675 C C . GLU A 1 90 ? 0.693 -24.031 -5.535 1 96.19 90 GLU A C 1
ATOM 677 O O . GLU A 1 90 ? 0.881 -25.234 -5.66 1 96.19 90 GLU A O 1
ATOM 682 N N . ARG A 1 91 ? -0.475 -23.484 -5.547 1 95.94 91 ARG A N 1
ATOM 683 C CA . ARG A 1 91 ? -1.674 -24.281 -5.797 1 95.94 91 ARG A CA 1
ATOM 684 C C . ARG A 1 91 ? -1.607 -24.953 -7.16 1 95.94 91 ARG A C 1
ATOM 686 O O . ARG A 1 91 ? -2.08 -26.078 -7.324 1 95.94 91 ARG A O 1
ATOM 693 N N . ASP A 1 92 ? -1.027 -24.312 -8.07 1 96.12 92 ASP A N 1
ATOM 694 C CA . ASP A 1 92 ? -0.88 -24.844 -9.422 1 96.12 92 ASP A CA 1
ATOM 695 C C . ASP A 1 92 ? 0.344 -25.75 -9.531 1 96.12 92 ASP A C 1
ATOM 697 O O . ASP A 1 92 ? 0.708 -26.188 -10.625 1 96.12 92 ASP A O 1
ATOM 701 N N . LYS A 1 93 ? 1.144 -25.922 -8.383 1 95.25 93 LYS A N 1
ATOM 702 C CA . LYS A 1 93 ? 2.322 -26.781 -8.281 1 95.25 93 LYS A CA 1
ATOM 703 C C . LYS A 1 93 ? 3.48 -26.219 -9.102 1 95.25 93 LYS A C 1
ATOM 705 O O . LYS A 1 93 ? 4.359 -26.969 -9.539 1 95.25 93 LYS A O 1
ATOM 710 N N . ASN A 1 94 ? 3.422 -24.969 -9.422 1 95.94 94 ASN A N 1
ATOM 711 C CA . ASN A 1 94 ? 4.559 -24.25 -9.992 1 95.94 94 ASN A CA 1
ATOM 712 C C . ASN A 1 94 ? 5.465 -23.672 -8.906 1 95.94 94 ASN A C 1
ATOM 714 O O . ASN A 1 94 ? 5.453 -22.469 -8.656 1 95.94 94 ASN A O 1
ATOM 718 N N . LEU A 1 95 ? 6.289 -24.516 -8.398 1 95.31 95 LEU A N 1
ATOM 719 C CA . LEU A 1 95 ? 7.031 -24.188 -7.191 1 95.31 95 LEU A CA 1
ATOM 720 C C . LEU A 1 95 ? 8.102 -23.141 -7.492 1 95.31 95 LEU A C 1
ATOM 722 O O . LEU A 1 95 ? 8.406 -22.297 -6.645 1 95.31 95 LEU A O 1
ATOM 726 N N . VAL A 1 96 ? 8.68 -23.203 -8.656 1 94.69 96 VAL A N 1
ATOM 727 C CA . VAL A 1 96 ? 9.68 -22.203 -9.023 1 94.69 96 VAL A CA 1
ATOM 728 C C . VAL A 1 96 ? 9.016 -20.828 -9.133 1 94.69 96 VAL A C 1
ATOM 730 O O . VAL A 1 96 ? 9.555 -19.82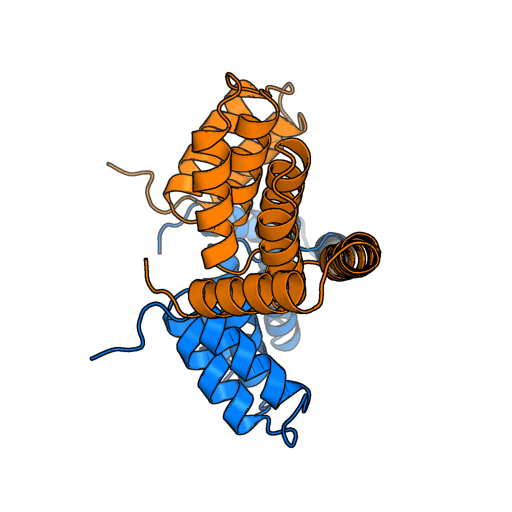8 -8.656 1 94.69 96 VAL A O 1
ATOM 733 N N . GLY A 1 97 ? 7.832 -20.797 -9.797 1 95.88 97 GLY A N 1
ATOM 734 C CA . GLY A 1 97 ? 7.07 -19.562 -9.852 1 95.88 97 GLY A CA 1
ATOM 735 C C . GLY A 1 97 ? 6.668 -19.047 -8.484 1 95.88 97 GLY A C 1
ATOM 736 O O . GLY A 1 97 ? 6.738 -17.844 -8.219 1 95.88 97 GLY A O 1
ATOM 737 N N . ALA A 1 98 ? 6.297 -19.984 -7.637 1 97.31 98 ALA A N 1
ATOM 738 C CA . ALA A 1 98 ? 5.934 -19.609 -6.273 1 97.31 98 ALA A CA 1
ATOM 739 C C . ALA A 1 98 ? 7.117 -18.969 -5.551 1 97.31 98 ALA A C 1
ATOM 741 O O . ALA A 1 98 ? 6.98 -17.906 -4.941 1 97.31 98 ALA A O 1
ATOM 742 N N . TYR A 1 99 ? 8.211 -19.609 -5.664 1 96.19 99 TYR A N 1
ATOM 743 C CA . TYR A 1 99 ? 9.43 -19.094 -5.043 1 96.19 99 TYR A CA 1
ATOM 744 C C . TYR A 1 99 ? 9.742 -17.688 -5.539 1 96.19 99 TYR A C 1
ATOM 746 O O . TYR A 1 99 ? 10.086 -16.812 -4.746 1 96.19 99 TYR A O 1
ATOM 754 N N . GLN A 1 100 ? 9.656 -17.5 -6.832 1 95.12 100 GLN A N 1
ATOM 755 C CA . GLN A 1 100 ? 9.891 -16.188 -7.43 1 95.12 100 GLN A CA 1
ATOM 756 C C . GLN A 1 100 ? 9.008 -15.125 -6.785 1 95.12 100 GLN A C 1
ATOM 758 O O . GLN A 1 100 ? 9.492 -14.055 -6.406 1 95.12 100 GLN A O 1
ATOM 763 N N . TRP A 1 101 ? 7.766 -15.375 -6.621 1 95.88 101 TRP A N 1
ATOM 764 C CA . TRP A 1 101 ? 6.824 -14.383 -6.105 1 95.88 101 TRP A CA 1
ATOM 765 C C . TRP A 1 101 ? 7.008 -14.195 -4.605 1 95.88 101 TRP A C 1
ATOM 767 O O . TRP A 1 101 ? 6.84 -13.086 -4.09 1 95.88 101 TRP A O 1
ATOM 777 N N . TYR A 1 102 ? 7.316 -15.258 -3.867 1 95.19 102 TYR A N 1
ATOM 778 C CA . TYR A 1 102 ? 7.641 -15.086 -2.457 1 95.19 102 TYR A CA 1
ATOM 779 C C . TYR A 1 102 ? 8.867 -14.195 -2.285 1 95.19 102 TYR A C 1
ATOM 781 O O . TYR A 1 102 ? 8.906 -13.352 -1.383 1 95.19 102 TYR A O 1
ATOM 789 N N . GLU A 1 103 ? 9.805 -14.383 -3.146 1 92.25 103 GLU A N 1
ATOM 790 C CA . GLU A 1 103 ? 10.984 -13.516 -3.123 1 92.25 103 GLU A CA 1
ATOM 791 C C . GLU A 1 103 ? 10.602 -12.062 -3.348 1 92.25 103 GLU A C 1
ATOM 793 O O . GLU A 1 103 ? 11.062 -11.172 -2.625 1 92.25 103 GLU A O 1
ATOM 798 N N . LEU A 1 104 ? 9.805 -11.859 -4.324 1 91.19 104 LEU A N 1
ATOM 799 C CA . LEU A 1 104 ? 9.359 -10.5 -4.625 1 91.19 104 LEU A CA 1
ATOM 800 C C . LEU A 1 104 ? 8.586 -9.914 -3.449 1 91.19 104 LEU A C 1
ATOM 802 O O . LEU A 1 104 ? 8.711 -8.719 -3.15 1 91.19 104 LEU A O 1
ATOM 806 N N . SER A 1 105 ? 7.816 -10.719 -2.791 1 92.25 105 SER A N 1
ATOM 807 C CA . SER A 1 105 ? 7.023 -10.273 -1.647 1 92.25 105 SER A CA 1
ATOM 808 C C . SER A 1 105 ? 7.918 -9.797 -0.509 1 92.25 105 SER A C 1
ATOM 810 O O . SER A 1 105 ? 7.516 -8.945 0.288 1 92.25 105 SER A O 1
ATOM 812 N N . THR A 1 106 ? 9.141 -10.266 -0.397 1 88.19 106 THR A N 1
ATOM 813 C CA . THR A 1 106 ? 10.047 -9.891 0.685 1 88.19 106 THR A CA 1
ATOM 814 C C . THR A 1 106 ? 10.805 -8.609 0.336 1 88.19 106 THR A C 1
ATOM 816 O O . THR A 1 106 ? 11.414 -7.988 1.206 1 88.19 106 THR A O 1
ATOM 819 N N . ARG A 1 107 ? 10.883 -8.312 -0.888 1 78.94 107 ARG A N 1
ATOM 820 C CA . ARG A 1 107 ? 11.672 -7.176 -1.354 1 78.94 107 ARG A CA 1
ATOM 821 C C . ARG A 1 107 ? 10.859 -5.891 -1.301 1 78.94 107 ARG A C 1
ATOM 823 O O . ARG A 1 107 ? 11.414 -4.801 -1.147 1 78.94 107 ARG A O 1
ATOM 830 N N . ASP A 1 108 ? 9.594 -6.148 -1.625 1 62.47 108 ASP A N 1
ATOM 831 C CA . ASP A 1 108 ? 8.695 -5.012 -1.805 1 62.47 108 ASP A CA 1
ATOM 832 C C . ASP A 1 108 ? 8.477 -4.273 -0.487 1 62.47 108 ASP A C 1
ATOM 834 O O . ASP A 1 108 ? 8.805 -4.789 0.583 1 62.47 108 ASP A O 1
ATOM 838 N N . GLY A 1 109 ? 8.227 -3.088 -0.693 1 56.62 109 GLY A N 1
ATOM 839 C CA . GLY A 1 109 ? 7.953 -2.061 0.299 1 56.62 109 GLY A CA 1
ATOM 840 C C . GLY A 1 109 ? 7.07 -2.543 1.435 1 56.62 109 GLY A C 1
ATOM 841 O O . GLY A 1 109 ? 6.441 -3.598 1.333 1 56.62 109 GLY A O 1
ATOM 842 N N . MET A 1 110 ? 7.32 -2.002 2.467 1 55.56 110 MET A N 1
ATOM 843 C CA . MET A 1 110 ? 6.965 -2.027 3.881 1 55.56 110 MET A CA 1
ATOM 844 C C . MET A 1 110 ? 5.453 -1.949 4.062 1 55.56 110 MET A C 1
ATOM 846 O O . MET A 1 110 ? 4.965 -1.345 5.02 1 55.56 110 MET A O 1
ATOM 850 N N . LEU A 1 111 ? 4.773 -2.621 3.123 1 60.31 111 LEU A N 1
ATOM 851 C CA . LEU A 1 111 ? 3.4 -2.332 3.531 1 60.31 111 LEU A CA 1
ATOM 852 C C . LEU A 1 111 ? 2.977 -3.232 4.688 1 60.31 111 LEU A C 1
ATOM 854 O O . LEU A 1 111 ? 2.328 -2.771 5.629 1 60.31 111 LEU A O 1
ATOM 858 N N . ASP A 1 112 ? 3.467 -4.461 4.562 1 71 112 ASP A N 1
ATOM 859 C CA . ASP A 1 112 ? 3.043 -5.352 5.641 1 71 112 ASP A CA 1
ATOM 860 C C . ASP A 1 112 ? 4.184 -6.266 6.078 1 71 112 ASP A C 1
ATOM 862 O O . ASP A 1 112 ? 4.52 -7.223 5.379 1 71 112 ASP A O 1
ATOM 866 N N . TYR A 1 113 ? 4.738 -6.012 7.184 1 73.5 113 TYR A N 1
ATOM 867 C CA . TYR A 1 113 ? 5.875 -6.77 7.699 1 73.5 113 TYR A CA 1
ATOM 868 C C . TYR A 1 113 ? 5.48 -8.211 7.988 1 73.5 113 TYR A C 1
ATOM 870 O O . TYR A 1 113 ? 6.301 -9.125 7.859 1 73.5 113 TYR A O 1
ATOM 878 N N . ARG A 1 114 ? 4.27 -8.344 8.312 1 82.62 114 ARG A N 1
ATOM 879 C CA . ARG A 1 114 ? 3.805 -9.703 8.547 1 82.62 114 ARG A CA 1
ATOM 880 C C . ARG A 1 114 ? 3.887 -10.539 7.27 1 82.62 114 ARG A C 1
ATOM 882 O O . ARG A 1 114 ? 4.285 -11.703 7.309 1 82.62 114 ARG A O 1
ATOM 889 N N . VAL A 1 115 ? 3.549 -9.93 6.145 1 88.62 115 VAL A N 1
ATOM 890 C CA . VAL A 1 115 ? 3.586 -10.625 4.859 1 88.62 115 VAL A CA 1
ATOM 891 C C . VAL A 1 115 ? 5.031 -10.945 4.492 1 88.62 115 VAL A C 1
ATOM 893 O O . VAL A 1 115 ? 5.312 -12 3.912 1 88.62 115 VAL A O 1
ATOM 896 N N . LYS A 1 116 ? 5.902 -10.023 4.832 1 87.62 116 LYS A N 1
ATOM 897 C CA . LYS A 1 116 ? 7.316 -10.297 4.59 1 87.62 116 LYS A CA 1
ATOM 898 C C . LYS A 1 116 ? 7.777 -11.539 5.344 1 87.62 116 LYS A C 1
ATOM 900 O O . LYS A 1 116 ? 8.414 -12.422 4.766 1 87.62 116 LYS A O 1
ATOM 905 N N . ASP A 1 117 ? 7.434 -11.656 6.633 1 89.62 117 ASP A N 1
ATOM 906 C CA . ASP A 1 117 ? 7.816 -12.805 7.453 1 89.62 117 ASP A CA 1
ATOM 907 C C . ASP A 1 117 ? 7.219 -14.094 6.906 1 89.62 117 ASP A C 1
ATOM 909 O O . ASP A 1 117 ? 7.895 -15.125 6.844 1 89.62 117 ASP A O 1
ATOM 913 N N . MET A 1 118 ? 5.965 -14.016 6.52 1 93.62 118 MET A N 1
ATOM 914 C CA . MET A 1 118 ? 5.297 -15.188 5.961 1 93.62 118 MET A CA 1
ATOM 915 C C . MET A 1 118 ? 5.996 -15.656 4.691 1 93.62 118 MET A C 1
ATOM 917 O O . MET A 1 118 ? 6.191 -16.859 4.488 1 93.62 118 MET A O 1
ATOM 921 N N . SER A 1 119 ? 6.34 -14.711 3.869 1 94.94 119 SER A N 1
ATOM 922 C CA . SER A 1 119 ? 7.004 -15.047 2.615 1 94.94 119 SER A CA 1
ATOM 923 C C . SER A 1 119 ? 8.383 -15.648 2.863 1 94.94 119 SER A C 1
ATOM 925 O O . SER A 1 119 ? 8.789 -16.594 2.18 1 94.94 119 SER A O 1
ATOM 927 N N . GLU A 1 120 ? 9.086 -15.125 3.816 1 93 120 GLU A N 1
ATOM 928 C CA . GLU A 1 120 ? 10.406 -15.656 4.152 1 93 120 GLU A CA 1
ATOM 929 C C . GLU A 1 120 ? 10.312 -17.109 4.633 1 93 120 GLU A C 1
ATOM 931 O O . GLU A 1 120 ? 11.141 -17.938 4.27 1 93 120 GLU A O 1
ATOM 936 N N . LYS A 1 121 ? 9.344 -17.375 5.465 1 95.56 121 LYS A N 1
ATOM 937 C CA . LYS A 1 121 ? 9.141 -18.75 5.93 1 95.56 121 LYS A CA 1
ATOM 938 C C . LYS A 1 121 ? 8.859 -19.688 4.762 1 95.56 121 LYS A C 1
ATOM 940 O O . LYS A 1 121 ? 9.383 -20.812 4.719 1 95.56 121 LYS A O 1
ATOM 945 N N . LYS A 1 122 ? 8.047 -19.281 3.838 1 96.44 122 LYS A N 1
ATOM 946 C CA . LYS A 1 122 ? 7.719 -20.094 2.668 1 96.44 122 LYS A CA 1
ATOM 947 C C . LYS A 1 122 ? 8.953 -20.312 1.797 1 96.44 122 LYS A C 1
ATOM 949 O O . LYS A 1 122 ? 9.133 -21.406 1.246 1 96.44 122 LYS A O 1
ATOM 954 N N . ILE A 1 123 ? 9.773 -19.266 1.669 1 94.88 123 ILE A N 1
ATOM 955 C CA . ILE A 1 123 ? 11.008 -19.391 0.892 1 94.88 123 ILE A CA 1
ATOM 956 C C . ILE A 1 123 ? 11.898 -20.469 1.503 1 94.88 123 ILE A C 1
ATOM 958 O O . ILE A 1 123 ? 12.438 -21.312 0.788 1 94.88 123 ILE A O 1
ATOM 962 N N . ILE A 1 124 ? 11.992 -20.453 2.803 1 94.69 124 ILE A N 1
ATOM 963 C CA . ILE A 1 124 ? 12.812 -21.438 3.502 1 94.69 124 ILE A CA 1
ATOM 964 C C . ILE A 1 124 ? 12.242 -22.828 3.279 1 94.69 124 ILE A C 1
ATOM 966 O O . ILE A 1 124 ? 12.984 -23.766 2.984 1 94.69 124 ILE A O 1
ATOM 970 N N . GLN A 1 125 ? 11.016 -22.969 3.389 1 95.62 125 GLN A N 1
ATOM 971 C CA . GLN A 1 125 ? 10.352 -24.25 3.211 1 95.62 125 GLN A CA 1
ATOM 972 C C . GLN A 1 125 ? 10.57 -24.781 1.797 1 95.62 125 GLN A C 1
ATOM 974 O O . GLN A 1 125 ? 10.883 -25.969 1.614 1 95.62 125 GLN A O 1
ATOM 979 N N . LEU A 1 126 ? 10.383 -23.938 0.805 1 95.38 126 LEU A N 1
ATOM 980 C CA . LEU A 1 126 ? 10.531 -24.375 -0.582 1 95.38 126 LEU A CA 1
ATOM 981 C C . LEU A 1 126 ? 11.984 -24.688 -0.908 1 95.38 126 LEU A C 1
ATOM 983 O O . LEU A 1 126 ? 12.273 -25.609 -1.662 1 95.38 126 LEU A O 1
ATOM 987 N N . ALA A 1 127 ? 12.828 -23.859 -0.361 1 93.19 127 ALA A N 1
ATOM 988 C CA . ALA A 1 127 ? 14.258 -24.016 -0.623 1 93.19 127 ALA A CA 1
ATOM 989 C C . ALA A 1 127 ? 14.758 -25.375 -0.154 1 93.19 127 ALA A C 1
ATOM 991 O O . ALA A 1 127 ? 15.727 -25.906 -0.708 1 93.19 127 ALA A O 1
ATOM 992 N N . ALA A 1 128 ? 14.133 -25.906 0.838 1 92.12 128 ALA A N 1
ATOM 993 C CA . ALA A 1 128 ? 14.562 -27.188 1.389 1 92.12 128 ALA A CA 1
ATOM 994 C C . ALA A 1 128 ? 14.508 -28.281 0.329 1 92.12 128 ALA A C 1
ATOM 996 O O . ALA A 1 128 ? 15.273 -29.25 0.386 1 92.12 128 ALA A O 1
ATOM 997 N N . ASN A 1 129 ? 13.703 -28.125 -0.645 1 89.75 129 ASN A N 1
ATOM 998 C CA . ASN A 1 129 ? 13.523 -29.156 -1.662 1 89.75 129 ASN A CA 1
ATOM 999 C C . ASN A 1 129 ? 13.992 -28.672 -3.035 1 89.75 129 ASN A C 1
ATOM 1001 O O . ASN A 1 129 ? 13.758 -29.344 -4.043 1 89.75 129 ASN A O 1
ATOM 1005 N N . PHE A 1 130 ? 14.539 -27.547 -3.15 1 89.81 130 PHE A N 1
ATOM 1006 C CA . PHE A 1 130 ? 14.945 -26.969 -4.43 1 89.81 130 PHE A CA 1
ATOM 1007 C C . PHE A 1 130 ? 16.438 -27.188 -4.672 1 89.81 130 PHE A C 1
ATOM 1009 O O . PHE A 1 130 ? 17.234 -27.141 -3.732 1 89.81 130 PHE A O 1
ATOM 1016 N N . SER A 1 131 ? 16.766 -27.406 -5.879 1 88.56 131 SER A N 1
ATOM 1017 C CA . SER A 1 131 ? 18.172 -27.344 -6.273 1 88.56 131 SER A CA 1
ATOM 1018 C C . SER A 1 131 ? 18.688 -25.922 -6.281 1 88.56 131 SER A C 1
ATOM 1020 O O . SER A 1 131 ? 17.906 -24.969 -6.293 1 88.56 131 SER A O 1
ATOM 1022 N N . SER A 1 132 ? 19.984 -25.766 -6.223 1 89.06 132 SER A N 1
ATOM 1023 C CA . SER A 1 132 ? 20.625 -24.453 -6.293 1 89.06 132 SER A CA 1
ATOM 1024 C C . SER A 1 132 ? 20.281 -23.75 -7.605 1 89.06 132 SER A C 1
ATOM 1026 O O . SER A 1 132 ? 20.141 -22.531 -7.641 1 89.06 132 SER A O 1
ATOM 1028 N N . ILE A 1 133 ? 20.109 -24.547 -8.578 1 91.12 133 ILE A N 1
ATOM 1029 C CA . ILE A 1 133 ? 19.797 -24 -9.898 1 91.12 133 ILE A CA 1
ATOM 1030 C C . ILE A 1 133 ? 18.375 -23.438 -9.898 1 91.12 133 ILE A C 1
ATOM 1032 O O . ILE A 1 133 ? 18.141 -22.344 -10.391 1 91.12 133 ILE A O 1
ATOM 1036 N N . ASP A 1 134 ? 17.406 -24.188 -9.312 1 91.12 134 ASP A N 1
ATOM 1037 C CA . ASP A 1 134 ? 16.016 -23.734 -9.258 1 91.12 134 ASP A CA 1
ATOM 1038 C C . ASP A 1 134 ? 15.891 -22.453 -8.453 1 91.12 134 ASP A C 1
ATOM 1040 O O . ASP A 1 134 ? 15.141 -21.547 -8.828 1 91.12 134 ASP A O 1
ATOM 1044 N N . MET A 1 135 ? 16.625 -22.312 -7.465 1 92.5 135 MET A N 1
ATOM 1045 C CA . MET A 1 135 ? 16.609 -21.125 -6.629 1 92.5 135 MET A CA 1
ATOM 1046 C C . MET A 1 135 ? 17.172 -19.922 -7.387 1 92.5 135 MET A C 1
ATOM 1048 O O . MET A 1 135 ? 16.594 -18.828 -7.34 1 92.5 135 MET A O 1
ATOM 1052 N N . ARG A 1 136 ? 18.266 -20.156 -8.016 1 91.25 136 ARG A N 1
ATOM 1053 C CA . ARG A 1 136 ? 18.891 -19.078 -8.781 1 91.25 136 ARG A CA 1
ATOM 1054 C C . ARG A 1 136 ? 17.969 -18.594 -9.898 1 91.25 136 ARG A C 1
ATOM 1056 O O . ARG A 1 136 ? 17.875 -17.391 -10.148 1 91.25 136 ARG A O 1
ATOM 1063 N N . LEU A 1 137 ? 17.312 -19.516 -10.539 1 91.56 137 LEU A N 1
ATOM 1064 C CA . LEU A 1 137 ? 16.375 -19.172 -11.602 1 91.56 137 LEU A CA 1
ATOM 1065 C C . LEU A 1 137 ? 15.227 -18.328 -11.062 1 91.56 137 LEU A C 1
ATOM 1067 O O . LEU A 1 137 ? 14.836 -17.328 -11.688 1 91.56 137 LEU A O 1
ATOM 1071 N N . ALA A 1 138 ? 14.68 -18.734 -9.961 1 92.31 138 ALA A N 1
ATOM 1072 C CA . ALA A 1 138 ? 13.578 -18 -9.344 1 92.31 138 ALA A CA 1
ATOM 1073 C C . ALA A 1 138 ? 14.008 -16.594 -8.977 1 92.31 138 ALA A C 1
ATOM 1075 O O . ALA A 1 138 ? 13.258 -15.633 -9.188 1 92.31 138 ALA A O 1
ATOM 1076 N N . ARG A 1 139 ? 15.188 -16.453 -8.5 1 90.44 139 ARG A N 1
ATOM 1077 C CA . ARG A 1 139 ? 15.695 -15.148 -8.094 1 90.44 139 ARG A CA 1
ATOM 1078 C C . ARG A 1 139 ? 15.953 -14.266 -9.305 1 90.44 139 ARG A C 1
ATOM 1080 O O . ARG A 1 139 ? 15.68 -13.062 -9.273 1 90.44 139 ARG A O 1
ATOM 1087 N N . GLU A 1 140 ? 16.469 -14.836 -10.336 1 91.44 140 GLU A N 1
ATOM 1088 C CA . GLU A 1 140 ? 16.688 -14.102 -11.578 1 91.44 140 GLU A CA 1
ATOM 1089 C C . GLU A 1 140 ? 15.367 -13.609 -12.18 1 91.44 140 GLU A C 1
ATOM 1091 O O . GLU A 1 140 ? 15.297 -12.492 -12.695 1 91.44 140 GLU A O 1
ATOM 1096 N N . ARG A 1 141 ? 14.445 -14.461 -12.133 1 90.94 141 ARG A N 1
ATOM 1097 C CA . ARG A 1 141 ? 13.133 -14.078 -12.641 1 90.94 141 ARG A CA 1
ATOM 1098 C C . ARG A 1 141 ? 12.539 -12.945 -11.812 1 90.94 141 ARG A C 1
ATOM 1100 O O . ARG A 1 141 ? 11.922 -12.023 -12.359 1 90.94 141 ARG A O 1
ATOM 1107 N N . ALA A 1 142 ? 12.727 -13.031 -10.492 1 90.12 142 ALA A N 1
ATOM 1108 C CA . ALA A 1 142 ? 12.258 -11.961 -9.617 1 90.12 142 ALA A CA 1
ATOM 1109 C C . ALA A 1 142 ? 12.953 -10.641 -9.953 1 90.12 142 ALA A C 1
ATOM 1111 O O . ALA A 1 142 ? 12.297 -9.594 -10.039 1 90.12 142 ALA A O 1
ATOM 1112 N N . ASP A 1 143 ? 14.242 -10.68 -10.211 1 86.81 143 ASP A N 1
ATOM 1113 C CA . ASP A 1 143 ? 15.008 -9.492 -10.586 1 86.81 143 ASP A CA 1
ATOM 1114 C C . ASP A 1 143 ? 14.508 -8.906 -11.906 1 86.81 143 ASP A C 1
ATOM 1116 O O . ASP A 1 143 ? 14.352 -7.688 -12.031 1 86.81 143 ASP A O 1
ATOM 1120 N N . ARG A 1 144 ? 14.266 -9.75 -12.797 1 87.75 144 ARG A N 1
ATOM 1121 C CA . ARG A 1 144 ? 13.797 -9.312 -14.102 1 87.75 144 ARG A CA 1
ATOM 1122 C C . ARG A 1 144 ? 12.422 -8.656 -13.992 1 87.75 144 ARG A C 1
ATOM 1124 O O . ARG A 1 144 ? 12.148 -7.652 -14.664 1 87.75 144 ARG A O 1
ATOM 1131 N N . TRP A 1 145 ? 11.617 -9.234 -13.18 1 87.56 145 TRP A N 1
ATOM 1132 C CA . TRP A 1 145 ? 10.266 -8.695 -13.016 1 87.56 145 TRP A CA 1
ATOM 1133 C C . TRP A 1 145 ? 10.32 -7.285 -12.43 1 87.56 145 TRP A C 1
ATOM 1135 O O . TRP A 1 145 ? 9.609 -6.391 -12.891 1 87.56 145 TRP A O 1
ATOM 1145 N N . ILE A 1 146 ? 11.133 -7.09 -11.469 1 83.12 146 ILE A N 1
ATOM 1146 C CA . ILE A 1 146 ? 11.219 -5.805 -10.781 1 83.12 146 ILE A CA 1
ATOM 1147 C C . ILE A 1 146 ? 11.734 -4.738 -11.742 1 83.12 146 ILE A C 1
ATOM 1149 O O . ILE A 1 146 ? 11.328 -3.578 -11.672 1 83.12 146 ILE A O 1
ATOM 1153 N N . GLN A 1 147 ? 12.547 -5.203 -12.602 1 81 147 GLN A N 1
ATOM 1154 C CA . GLN A 1 147 ? 13.203 -4.266 -13.516 1 81 147 GLN A CA 1
ATOM 1155 C C . GLN A 1 147 ? 12.344 -4.012 -14.75 1 81 147 GLN A C 1
ATOM 1157 O O . GLN A 1 147 ? 12.609 -3.086 -15.516 1 81 147 GLN A O 1
ATOM 1162 N N . SER A 1 148 ? 11.344 -4.84 -14.891 1 77.56 148 SER A N 1
ATOM 1163 C CA . SER A 1 148 ? 10.562 -4.75 -16.125 1 77.56 148 SER A CA 1
ATOM 1164 C C . SER A 1 148 ? 9.547 -3.613 -16.047 1 77.56 148 SER A C 1
ATOM 1166 O O . SER A 1 148 ? 9.039 -3.295 -14.969 1 77.56 148 SER A O 1
ATOM 1168 N N . ASP A 1 149 ? 9.352 -2.922 -17.188 1 62.5 149 ASP A N 1
ATOM 1169 C CA . ASP A 1 149 ? 8.391 -1.831 -17.312 1 62.5 149 ASP A CA 1
ATOM 1170 C C . ASP A 1 149 ? 7.016 -2.357 -17.719 1 62.5 149 ASP A C 1
ATOM 1172 O O . ASP A 1 149 ? 6.039 -1.605 -17.734 1 62.5 149 ASP A O 1
ATOM 1176 N N . ASP A 1 150 ? 6.879 -3.693 -18.141 1 57.75 150 ASP A N 1
ATOM 1177 C CA . ASP A 1 150 ? 5.656 -4.145 -18.797 1 57.75 150 ASP A CA 1
ATOM 1178 C C . ASP A 1 150 ? 4.668 -4.723 -17.797 1 57.75 150 ASP A C 1
ATOM 1180 O O . ASP A 1 150 ? 5.07 -5.266 -16.766 1 57.75 150 ASP A O 1
ATOM 1184 N N . ALA B 1 1 ? 16.344 7.715 -21.828 1 26.69 1 ALA B N 1
ATOM 1185 C CA . ALA B 1 1 ? 14.906 7.652 -22.078 1 26.69 1 ALA B CA 1
ATOM 1186 C C . ALA B 1 1 ? 14.219 6.684 -21.125 1 26.69 1 ALA B C 1
ATOM 1188 O O . ALA B 1 1 ? 13 6.523 -21.156 1 26.69 1 ALA B O 1
ATOM 1189 N N . ALA B 1 2 ? 14.977 5.566 -20.688 1 34.66 2 ALA B N 1
ATOM 1190 C CA . ALA B 1 2 ? 14.609 4.332 -20 1 34.66 2 ALA B CA 1
ATOM 1191 C C . ALA B 1 2 ? 13.672 4.617 -18.828 1 34.66 2 ALA B C 1
ATOM 1193 O O . ALA B 1 2 ? 12.766 3.83 -18.531 1 34.66 2 ALA B O 1
ATOM 1194 N N . GLN B 1 3 ? 14.008 5.5 -17.562 1 40.16 3 GLN B N 1
ATOM 1195 C CA . GLN B 1 3 ? 13.891 4.777 -16.297 1 40.16 3 GLN B CA 1
ATOM 1196 C C . GLN B 1 3 ? 12.43 4.652 -15.875 1 40.16 3 GLN B C 1
ATOM 1198 O O . GLN B 1 3 ?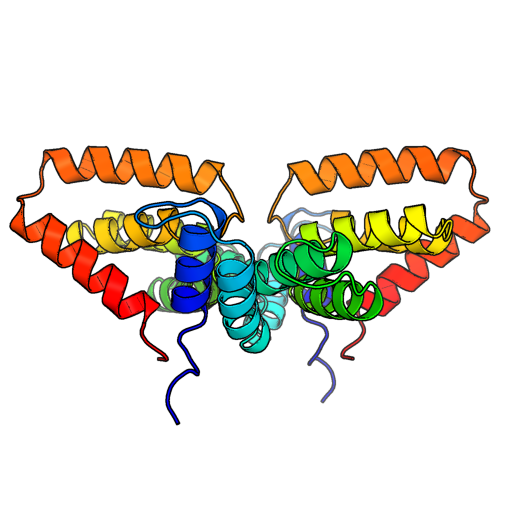 12.125 4.652 -14.68 1 40.16 3 GLN B O 1
ATOM 1203 N N . ALA B 1 4 ? 11.648 4.734 -16.5 1 45.28 4 ALA B N 1
ATOM 1204 C CA . ALA B 1 4 ? 10.195 4.598 -16.516 1 45.28 4 ALA B CA 1
ATOM 1205 C C . ALA B 1 4 ? 9.773 3.143 -16.328 1 45.28 4 ALA B C 1
ATOM 1207 O O . ALA B 1 4 ? 10.375 2.238 -16.922 1 45.28 4 ALA B O 1
ATOM 1208 N N . GLY B 1 5 ? 9.414 2.797 -15.492 1 59.81 5 GLY B N 1
ATOM 1209 C CA . GLY B 1 5 ? 8.914 1.439 -15.336 1 59.81 5 GLY B CA 1
ATOM 1210 C C . GLY B 1 5 ? 9.68 0.631 -14.312 1 59.81 5 GLY B C 1
ATOM 1211 O O . GLY B 1 5 ? 9.32 -0.509 -14.016 1 59.81 5 GLY B O 1
ATOM 1212 N N . GLN B 1 6 ? 10.609 1.333 -13.742 1 83.06 6 GLN B N 1
ATOM 1213 C CA . GLN B 1 6 ? 11.438 0.589 -12.797 1 83.06 6 GLN B CA 1
ATOM 1214 C C . GLN B 1 6 ? 11.164 1.015 -11.359 1 83.06 6 GLN B C 1
ATOM 1216 O O . GLN B 1 6 ? 12.023 0.877 -10.492 1 83.06 6 GLN B O 1
ATOM 1221 N N . GLY B 1 7 ? 9.961 1.466 -11.219 1 87.12 7 GLY B N 1
ATOM 1222 C CA . GLY B 1 7 ? 9.609 1.998 -9.914 1 87.12 7 GLY B CA 1
ATOM 1223 C C . GLY B 1 7 ? 9.93 1.047 -8.773 1 87.12 7 GLY B C 1
ATOM 1224 O O . GLY B 1 7 ? 10.664 1.401 -7.852 1 87.12 7 GLY B O 1
ATOM 1225 N N . PRO B 1 8 ? 9.484 -0.102 -8.945 1 85.38 8 PRO B N 1
ATOM 1226 C CA . PRO B 1 8 ? 9.758 -1.062 -7.871 1 85.38 8 PRO B CA 1
ATOM 1227 C C . PRO B 1 8 ? 11.25 -1.318 -7.684 1 85.38 8 PRO B C 1
ATOM 1229 O O . PRO B 1 8 ? 11.727 -1.435 -6.547 1 85.38 8 PRO B O 1
ATOM 1232 N N . ALA B 1 9 ? 11.977 -1.386 -8.773 1 87.12 9 ALA B N 1
ATOM 1233 C CA . ALA B 1 9 ? 13.422 -1.594 -8.68 1 87.12 9 ALA B CA 1
ATOM 1234 C C . ALA B 1 9 ? 14.102 -0.405 -8.008 1 87.12 9 ALA B C 1
ATOM 1236 O O . ALA B 1 9 ? 15.016 -0.582 -7.195 1 87.12 9 ALA B O 1
ATOM 1237 N N . GLN B 1 10 ? 13.672 0.683 -8.398 1 92.38 10 GLN B N 1
ATOM 1238 C CA . GLN B 1 10 ? 14.219 1.896 -7.805 1 92.38 10 GLN B CA 1
ATOM 1239 C C . GLN B 1 10 ? 13.898 1.977 -6.316 1 92.38 10 GLN B C 1
ATOM 1241 O O . GLN B 1 10 ? 14.75 2.354 -5.508 1 92.38 10 GLN B O 1
ATOM 1246 N N . PHE B 1 11 ? 12.664 1.67 -5.941 1 91.38 11 PHE B N 1
ATOM 1247 C CA . PHE B 1 11 ? 12.289 1.622 -4.535 1 91.38 11 PHE B CA 1
ATOM 1248 C C . PHE B 1 11 ? 13.172 0.645 -3.771 1 91.38 11 PHE B C 1
ATOM 1250 O O . PHE B 1 11 ? 13.625 0.943 -2.662 1 91.38 11 PHE B O 1
ATOM 1257 N N . PHE B 1 12 ? 13.43 -0.427 -4.367 1 86.81 12 PHE B N 1
ATOM 1258 C CA . PHE B 1 12 ? 14.266 -1.448 -3.75 1 86.81 12 PHE B CA 1
ATOM 1259 C C . PHE B 1 12 ? 15.68 -0.923 -3.52 1 86.81 12 PHE B C 1
ATOM 1261 O O . PHE B 1 12 ? 16.25 -1.129 -2.449 1 86.81 12 PHE B O 1
ATOM 1268 N N . LEU B 1 13 ? 16.219 -0.281 -4.496 1 90.62 13 LEU B N 1
ATOM 1269 C CA . LEU B 1 13 ? 17.547 0.307 -4.348 1 90.62 13 LEU B CA 1
ATOM 1270 C C . LEU B 1 13 ? 17.547 1.364 -3.25 1 90.62 13 LEU B C 1
ATOM 1272 O O . LEU B 1 13 ? 18.516 1.459 -2.479 1 90.62 13 LEU B O 1
ATOM 1276 N N . GLY B 1 14 ? 16.5 2.113 -3.182 1 93.56 14 GLY B N 1
ATOM 1277 C CA . GLY B 1 14 ? 16.391 3.078 -2.1 1 93.56 14 GLY B CA 1
ATOM 1278 C C . GLY B 1 14 ? 16.438 2.441 -0.724 1 93.56 14 GLY B C 1
ATOM 1279 O O . GLY B 1 14 ? 17.141 2.934 0.164 1 93.56 14 GLY B O 1
ATOM 1280 N N . ASN B 1 15 ? 15.766 1.366 -0.567 1 91.62 15 ASN B N 1
ATOM 1281 C CA . ASN B 1 15 ? 15.773 0.659 0.709 1 91.62 15 ASN B CA 1
ATOM 1282 C C . ASN B 1 15 ? 17.172 0.141 1.058 1 91.62 15 ASN B C 1
ATOM 1284 O O . ASN B 1 15 ? 17.562 0.136 2.227 1 91.62 15 ASN B O 1
ATOM 1288 N N . ARG B 1 16 ? 17.859 -0.356 0.104 1 91.5 16 ARG B N 1
ATOM 1289 C CA . ARG B 1 16 ? 19.219 -0.848 0.343 1 91.5 16 ARG B CA 1
ATOM 1290 C C . ARG B 1 16 ? 20.125 0.262 0.873 1 91.5 16 ARG B C 1
ATOM 1292 O O . ARG B 1 16 ? 20.875 0.052 1.819 1 91.5 16 ARG B O 1
ATOM 1299 N N . TYR B 1 17 ? 20.016 1.396 0.316 1 96.06 17 TYR B N 1
ATOM 1300 C CA . TYR B 1 17 ? 20.812 2.535 0.762 1 96.06 17 TYR B CA 1
ATOM 1301 C C . TYR B 1 17 ? 20.328 3.047 2.111 1 96.06 17 TYR B C 1
ATOM 1303 O O . TYR B 1 17 ? 21.125 3.471 2.949 1 96.06 17 TYR B O 1
ATOM 1311 N N . LYS B 1 18 ? 19.016 3.002 2.258 1 95.5 18 LYS B N 1
ATOM 1312 C CA . LYS B 1 18 ? 18.438 3.48 3.514 1 95.5 18 LYS B CA 1
ATOM 1313 C C . LYS B 1 18 ? 18.922 2.641 4.691 1 95.5 18 LYS B C 1
ATOM 1315 O O . LYS B 1 18 ? 19.266 3.182 5.746 1 95.5 18 LYS B O 1
ATOM 1320 N N . ASN B 1 19 ? 19.016 1.335 4.434 1 92.44 19 ASN B N 1
ATOM 1321 C CA . ASN B 1 19 ? 19.297 0.406 5.523 1 92.44 19 ASN B CA 1
ATOM 1322 C C . ASN B 1 19 ? 20.734 -0.078 5.492 1 92.44 19 ASN B C 1
ATOM 1324 O O . ASN B 1 19 ? 21.203 -0.721 6.438 1 92.44 19 ASN B O 1
ATOM 1328 N N . GLY B 1 20 ? 21.453 0.242 4.516 1 93.69 20 GLY B N 1
ATOM 1329 C CA . GLY B 1 20 ? 22.828 -0.228 4.367 1 93.69 20 GLY B CA 1
ATOM 1330 C C . GLY B 1 20 ? 22.922 -1.726 4.145 1 93.69 20 GLY B C 1
ATOM 1331 O O . GLY B 1 20 ? 23.703 -2.41 4.812 1 93.69 20 GLY B O 1
ATOM 1332 N N . GLN B 1 21 ? 22.062 -2.221 3.418 1 88.75 21 GLN B N 1
ATOM 1333 C CA . GLN B 1 21 ? 22.078 -3.646 3.107 1 88.75 21 GLN B CA 1
ATOM 1334 C C . GLN B 1 21 ? 22.953 -3.939 1.887 1 88.75 21 GLN B C 1
ATOM 1336 O O . GLN B 1 21 ? 22.5 -3.795 0.749 1 88.75 21 GLN B O 1
ATOM 1341 N N . GLY B 1 22 ? 24.078 -4.453 1.976 1 91.44 22 GLY B N 1
ATOM 1342 C CA . GLY B 1 22 ? 25 -4.758 0.892 1 91.44 22 GLY B CA 1
ATOM 1343 C C . GLY B 1 22 ? 25.75 -3.543 0.393 1 91.44 22 GLY B C 1
ATOM 1344 O O . GLY B 1 22 ? 26.562 -3.645 -0.531 1 91.44 22 GLY B O 1
ATOM 1345 N N . VAL B 1 23 ? 25.422 -2.4 0.914 1 94.88 23 VAL B N 1
ATOM 1346 C CA . VAL B 1 23 ? 26.094 -1.135 0.624 1 94.88 23 VAL B CA 1
ATOM 1347 C C . VAL B 1 23 ? 26.234 -0.321 1.907 1 94.88 23 VAL B C 1
ATOM 1349 O O . VAL B 1 23 ? 25.672 -0.683 2.945 1 94.88 23 VAL B O 1
ATOM 1352 N N . LYS B 1 24 ? 27.094 0.673 1.891 1 96.25 24 LYS B N 1
ATOM 1353 C CA . LYS B 1 24 ? 27.125 1.607 3.012 1 96.25 24 LYS B CA 1
ATOM 1354 C C . LYS B 1 24 ? 25.844 2.424 3.084 1 96.25 24 LYS B C 1
ATOM 1356 O O . LYS B 1 24 ? 25.344 2.887 2.061 1 96.25 24 LYS B O 1
ATOM 1361 N N . GLN B 1 25 ? 25.312 2.545 4.27 1 97.19 25 GLN B N 1
ATOM 1362 C CA . GLN B 1 25 ? 24.125 3.363 4.449 1 97.19 25 GLN B CA 1
ATOM 1363 C C . GLN B 1 25 ? 24.328 4.773 3.91 1 97.19 25 GLN B C 1
ATOM 1365 O O . GLN B 1 25 ? 25.375 5.383 4.145 1 97.19 25 GLN B O 1
ATOM 1370 N N . ASP B 1 26 ? 23.422 5.25 3.152 1 98.5 26 ASP B N 1
ATOM 1371 C CA . ASP B 1 26 ? 23.469 6.574 2.539 1 98.5 26 ASP B CA 1
ATOM 1372 C C . ASP B 1 26 ? 22.062 7.133 2.318 1 98.5 26 ASP B C 1
ATOM 1374 O O . ASP B 1 26 ? 21.422 6.828 1.311 1 98.5 26 ASP B O 1
ATOM 1378 N N . GLN B 1 27 ? 21.688 8.023 3.205 1 98.38 27 GLN B N 1
ATOM 1379 C CA . GLN B 1 27 ? 20.328 8.539 3.176 1 98.38 27 GLN B CA 1
ATOM 1380 C C . GLN B 1 27 ? 20.094 9.422 1.947 1 98.38 27 GLN B C 1
ATOM 1382 O O . GLN B 1 27 ? 19 9.461 1.407 1 98.38 27 GLN B O 1
ATOM 1387 N N . SER B 1 28 ? 21.094 10.086 1.503 1 98.69 28 SER B N 1
ATOM 1388 C CA . SER B 1 28 ? 20.969 10.922 0.314 1 98.69 28 SER B CA 1
ATOM 1389 C C . SER B 1 28 ? 20.719 10.078 -0.931 1 98.69 28 SER B C 1
ATOM 1391 O O . SER B 1 28 ? 19.875 10.422 -1.763 1 98.69 28 SER B O 1
ATOM 1393 N N . GLN B 1 29 ? 21.438 8.977 -1.09 1 98.31 29 GLN B N 1
ATOM 1394 C CA . GLN B 1 29 ? 21.188 8.055 -2.193 1 98.31 29 GLN B CA 1
ATOM 1395 C C . GLN B 1 29 ? 19.828 7.398 -2.066 1 98.31 29 GLN B C 1
ATOM 1397 O O . GLN B 1 29 ? 19.109 7.234 -3.061 1 98.31 29 GLN B O 1
ATOM 1402 N N . ALA B 1 30 ? 19.469 7.051 -0.842 1 97.94 30 ALA B N 1
ATOM 1403 C CA . ALA B 1 30 ? 18.156 6.48 -0.619 1 97.94 30 ALA B CA 1
ATOM 1404 C C . ALA B 1 30 ? 17.062 7.426 -1.105 1 97.94 30 ALA B C 1
ATOM 1406 O O . ALA B 1 30 ? 16.172 7.023 -1.855 1 97.94 30 ALA B O 1
ATOM 1407 N N . PHE B 1 31 ? 17.203 8.719 -0.768 1 98.56 31 PHE B N 1
ATOM 1408 C CA . PHE B 1 31 ? 16.219 9.727 -1.169 1 98.56 31 PHE B CA 1
ATOM 1409 C C . PHE B 1 31 ? 16.141 9.82 -2.688 1 98.56 31 PHE B C 1
ATOM 1411 O O . PHE B 1 31 ? 15.047 9.867 -3.25 1 98.56 31 PHE B O 1
ATOM 1418 N N . ALA B 1 32 ? 17.25 9.891 -3.332 1 98.38 32 ALA B N 1
ATOM 1419 C CA . ALA B 1 32 ? 17.281 10.031 -4.785 1 98.38 32 ALA B CA 1
ATOM 1420 C C . ALA B 1 32 ? 16.547 8.875 -5.465 1 98.38 32 ALA B C 1
ATOM 1422 O O . ALA B 1 32 ? 15.781 9.094 -6.402 1 98.38 32 ALA B O 1
ATOM 1423 N N . TRP B 1 33 ? 16.781 7.672 -4.98 1 96.38 33 TRP B N 1
ATOM 1424 C CA . TRP B 1 33 ? 16.141 6.504 -5.566 1 96.38 33 TRP B CA 1
ATOM 1425 C C . TRP B 1 33 ? 14.648 6.477 -5.23 1 96.38 33 TRP B C 1
ATOM 1427 O O . TRP B 1 33 ? 13.82 6.191 -6.094 1 96.38 33 TRP B O 1
ATOM 1437 N N . PHE B 1 34 ? 14.328 6.762 -3.943 1 96.38 34 PHE B N 1
ATOM 1438 C CA . PHE B 1 34 ? 12.922 6.816 -3.578 1 96.38 34 PHE B CA 1
ATOM 1439 C C . PHE B 1 34 ? 12.18 7.855 -4.414 1 96.38 34 PHE B C 1
ATOM 1441 O O . PHE B 1 34 ? 11.047 7.633 -4.828 1 96.38 34 PHE B O 1
ATOM 1448 N N . LYS B 1 35 ? 12.828 9 -4.621 1 98.19 35 LYS B N 1
ATOM 1449 C CA . LYS B 1 35 ? 12.18 10.07 -5.379 1 98.19 35 LYS B CA 1
ATOM 1450 C C . LYS B 1 35 ? 11.883 9.633 -6.809 1 98.19 35 LYS B C 1
ATOM 1452 O O . LYS B 1 35 ? 10.828 9.961 -7.359 1 98.19 35 LYS B O 1
ATOM 1457 N N . LYS B 1 36 ? 12.82 8.938 -7.434 1 96.19 36 LYS B N 1
ATOM 1458 C CA . LYS B 1 36 ? 12.586 8.391 -8.773 1 96.19 36 LYS B CA 1
ATOM 1459 C C . LYS B 1 36 ? 11.383 7.461 -8.789 1 96.19 36 LYS B C 1
ATOM 1461 O O . LYS B 1 36 ? 10.531 7.551 -9.68 1 96.19 36 LYS B O 1
ATOM 1466 N N . ALA B 1 37 ? 11.281 6.566 -7.84 1 93.94 37 ALA B N 1
ATOM 1467 C CA . ALA B 1 37 ? 10.156 5.641 -7.727 1 93.94 37 ALA B CA 1
ATOM 1468 C C . ALA B 1 37 ? 8.859 6.387 -7.422 1 93.94 37 ALA B C 1
ATOM 1470 O O . ALA B 1 37 ? 7.812 6.082 -8 1 93.94 37 ALA B O 1
ATOM 1471 N N . ALA B 1 38 ? 8.977 7.34 -6.531 1 96.19 38 ALA B N 1
ATOM 1472 C CA . ALA B 1 38 ? 7.816 8.133 -6.141 1 96.19 38 ALA B CA 1
ATOM 1473 C C . ALA B 1 38 ? 7.23 8.875 -7.34 1 96.19 38 ALA B C 1
ATOM 1475 O O . ALA B 1 38 ? 6.008 8.945 -7.496 1 96.19 38 ALA B O 1
ATOM 1476 N N . ASP B 1 39 ? 8.117 9.383 -8.18 1 96 39 ASP B N 1
ATOM 1477 C CA . ASP B 1 39 ? 7.684 10.156 -9.336 1 96 39 ASP B CA 1
ATOM 1478 C C . ASP B 1 39 ? 7.035 9.258 -10.391 1 96 39 ASP B C 1
ATOM 1480 O O . ASP B 1 39 ? 6.355 9.742 -11.297 1 96 39 ASP B O 1
ATOM 1484 N N . GLN B 1 40 ? 7.176 7.953 -10.18 1 91.31 40 GLN B N 1
ATOM 1485 C CA . GLN B 1 40 ? 6.523 6.992 -11.055 1 91.31 40 GLN B CA 1
ATOM 1486 C C . GLN B 1 40 ? 5.227 6.473 -10.438 1 91.31 40 GLN B C 1
ATOM 1488 O O . GLN B 1 40 ? 4.602 5.555 -10.977 1 91.31 40 GLN B O 1
ATOM 1493 N N . GLY B 1 41 ? 4.93 6.91 -9.266 1 90.56 41 GLY B N 1
ATOM 1494 C CA . GLY B 1 41 ? 3.619 6.621 -8.711 1 90.56 41 GLY B CA 1
ATOM 1495 C C . GLY B 1 41 ? 3.639 5.492 -7.695 1 90.56 41 GLY B C 1
ATOM 1496 O O . GLY B 1 41 ? 2.594 4.922 -7.371 1 90.56 41 GLY B O 1
ATOM 1497 N N . ILE B 1 42 ? 4.777 5.156 -7.219 1 90.81 42 ILE B N 1
ATOM 1498 C CA . ILE B 1 42 ? 4.855 4.121 -6.195 1 90.81 42 ILE B CA 1
ATOM 1499 C C . ILE B 1 42 ? 4.496 4.715 -4.832 1 90.81 42 ILE B C 1
ATOM 1501 O O . ILE B 1 42 ? 5.258 5.512 -4.277 1 90.81 42 ILE B O 1
ATOM 1505 N N . PRO B 1 43 ? 3.391 4.195 -4.223 1 90.25 43 PRO B N 1
ATOM 1506 C CA . PRO B 1 43 ? 2.898 4.871 -3.023 1 90.25 43 PRO B CA 1
ATOM 1507 C C . PRO B 1 43 ? 3.883 4.793 -1.858 1 90.25 43 PRO B C 1
ATOM 1509 O O . PRO B 1 43 ? 4.105 5.789 -1.165 1 90.25 43 PRO B O 1
ATOM 1512 N N . SER B 1 44 ? 4.496 3.676 -1.693 1 91.38 44 SER B N 1
ATOM 1513 C CA . SER B 1 44 ? 5.441 3.523 -0.59 1 91.38 44 SER B CA 1
ATOM 1514 C C . SER B 1 44 ? 6.645 4.441 -0.762 1 91.38 44 SER B C 1
ATOM 1516 O O . SER B 1 44 ? 7.195 4.945 0.22 1 91.38 44 SER B O 1
ATOM 1518 N N . ALA B 1 45 ? 7.035 4.609 -1.977 1 94.25 45 ALA B N 1
ATOM 1519 C CA . ALA B 1 45 ? 8.125 5.539 -2.25 1 94.25 45 ALA B CA 1
ATOM 1520 C C . ALA B 1 45 ? 7.699 6.98 -1.981 1 94.25 45 ALA B C 1
ATOM 1522 O O . ALA B 1 45 ? 8.477 7.773 -1.438 1 94.25 45 ALA B O 1
ATOM 1523 N N . GLN B 1 46 ? 6.492 7.281 -2.371 1 95.88 46 GLN B N 1
ATOM 1524 C CA . GLN B 1 46 ? 5.949 8.602 -2.084 1 95.88 46 GLN B CA 1
ATOM 1525 C C . GLN B 1 46 ? 5.906 8.867 -0.582 1 95.88 46 GLN B C 1
ATOM 1527 O O . GLN B 1 46 ? 6.242 9.961 -0.127 1 95.88 46 GLN B O 1
ATOM 1532 N N . LEU B 1 47 ? 5.52 7.832 0.13 1 94.62 47 LEU B N 1
ATOM 1533 C CA . LEU B 1 47 ? 5.508 7.93 1.585 1 94.62 47 LEU B CA 1
ATOM 1534 C C . LEU B 1 47 ? 6.906 8.219 2.121 1 94.62 47 LEU B C 1
ATOM 1536 O O . LEU B 1 47 ? 7.09 9.133 2.926 1 94.62 47 LEU B O 1
ATOM 1540 N N . ASN B 1 48 ? 7.891 7.496 1.681 1 96 48 ASN B N 1
ATOM 1541 C CA . ASN B 1 48 ? 9.258 7.656 2.168 1 96 48 ASN B CA 1
ATOM 1542 C C . ASN B 1 48 ? 9.812 9.031 1.816 1 96 48 ASN B C 1
ATOM 1544 O O . ASN B 1 48 ? 10.43 9.688 2.658 1 96 48 ASN B O 1
ATOM 1548 N N . VAL B 1 49 ? 9.578 9.453 0.616 1 98.31 49 VAL B N 1
ATOM 1549 C CA . VAL B 1 49 ? 10.047 10.766 0.187 1 98.31 49 VAL B CA 1
ATOM 1550 C C . VAL B 1 49 ? 9.391 11.859 1.031 1 98.31 49 VAL B C 1
ATOM 1552 O O . VAL B 1 49 ? 10.055 12.797 1.478 1 98.31 49 VAL B O 1
ATOM 1555 N N . GLY B 1 50 ? 8.102 11.672 1.212 1 98.62 50 GLY B N 1
ATOM 1556 C CA . GLY B 1 50 ? 7.402 12.625 2.066 1 98.62 50 GLY B CA 1
ATOM 1557 C C . GLY B 1 50 ? 7.984 12.703 3.465 1 98.62 50 GLY B C 1
ATOM 1558 O O . GLY B 1 50 ? 8.211 13.805 3.984 1 98.62 50 GLY B O 1
ATOM 1559 N N . GLN B 1 51 ? 8.281 11.562 4.035 1 98.12 51 GLN B N 1
ATOM 1560 C CA . GLN B 1 51 ? 8.859 11.516 5.371 1 98.12 51 GLN B CA 1
ATOM 1561 C C . GLN B 1 51 ? 10.258 12.125 5.387 1 98.12 51 GLN B C 1
ATOM 1563 O O . GLN B 1 51 ? 10.617 12.844 6.32 1 98.12 51 GLN B O 1
ATOM 1568 N N . MET B 1 52 ? 11.016 11.812 4.422 1 98.69 52 MET B N 1
ATOM 1569 C CA . MET B 1 52 ? 12.383 12.312 4.348 1 98.69 52 MET B CA 1
ATOM 1570 C C . MET B 1 52 ? 12.398 13.836 4.207 1 98.69 52 MET B C 1
ATOM 1572 O O . MET B 1 52 ? 13.18 14.516 4.867 1 98.69 52 MET B O 1
ATOM 1576 N N . TYR B 1 53 ? 11.492 14.438 3.422 1 98.81 53 TYR B N 1
ATOM 1577 C CA . TYR B 1 53 ? 11.344 15.883 3.318 1 98.81 53 TYR B CA 1
ATOM 1578 C C . TYR B 1 53 ? 10.891 16.484 4.645 1 98.81 53 TYR B C 1
ATOM 1580 O O . TYR B 1 53 ? 11.359 17.547 5.039 1 98.81 53 TYR B O 1
ATOM 1588 N N . ALA B 1 54 ? 9.992 15.797 5.312 1 98.62 54 ALA B N 1
ATOM 1589 C CA . ALA B 1 54 ? 9.438 16.312 6.562 1 98.62 54 ALA B CA 1
ATOM 1590 C C . ALA B 1 54 ? 10.516 16.406 7.641 1 98.62 54 ALA B C 1
ATOM 1592 O O . ALA B 1 54 ? 10.516 17.344 8.445 1 98.62 54 ALA B O 1
ATOM 1593 N N . ASN B 1 55 ? 11.461 15.406 7.613 1 98.19 55 ASN B N 1
ATOM 1594 C CA . ASN B 1 55 ? 12.422 15.289 8.703 1 98.19 55 ASN B CA 1
ATOM 1595 C C . ASN B 1 55 ? 13.797 15.789 8.297 1 98.19 55 ASN B C 1
ATOM 1597 O O . ASN B 1 55 ? 14.703 15.898 9.125 1 98.19 55 ASN B O 1
ATOM 1601 N N . GLY B 1 56 ? 13.984 16.062 7.094 1 98.38 56 GLY B N 1
ATOM 1602 C CA . GLY B 1 56 ? 15.281 16.5 6.602 1 98.38 56 GLY B CA 1
ATOM 1603 C C . GLY B 1 56 ? 16.328 15.414 6.629 1 98.38 56 GLY B C 1
ATOM 1604 O O . GLY B 1 56 ? 17.469 15.648 7.047 1 98.38 56 GLY B O 1
ATOM 1605 N N . VAL B 1 57 ? 15.961 14.242 6.258 1 98.25 57 VAL B N 1
ATOM 1606 C CA . VAL B 1 57 ? 16.875 13.094 6.211 1 98.25 57 VAL B CA 1
ATOM 1607 C C . VAL B 1 57 ? 17.25 12.797 4.762 1 98.25 57 VAL B C 1
ATOM 1609 O O . VAL B 1 57 ? 16.391 12.414 3.957 1 98.25 57 VAL B O 1
ATOM 1612 N N . GLY B 1 58 ? 18.422 12.953 4.32 1 98.44 58 GLY B N 1
ATOM 1613 C CA . GLY B 1 58 ? 18.891 12.703 2.965 1 98.44 58 GLY B CA 1
ATOM 1614 C C . GLY B 1 58 ? 18.625 13.859 2.021 1 98.44 58 GLY B C 1
ATOM 1615 O O . GLY B 1 58 ? 19.078 13.844 0.874 1 98.44 58 GLY B O 1
ATOM 1616 N N . VAL B 1 59 ? 17.938 14.812 2.521 1 98.69 59 VAL B N 1
ATOM 1617 C CA . VAL B 1 59 ? 17.547 16 1.773 1 98.69 59 VAL B CA 1
ATOM 1618 C C . VAL B 1 59 ? 17.25 17.156 2.74 1 98.69 59 VAL B C 1
ATOM 1620 O O . VAL B 1 59 ? 17.031 16.922 3.93 1 98.69 59 VAL B O 1
ATOM 1623 N N . LYS B 1 60 ? 17.328 18.344 2.291 1 98.44 60 LYS B N 1
ATOM 1624 C CA . LYS B 1 60 ? 16.953 19.484 3.133 1 98.44 60 LYS B CA 1
ATOM 1625 C C . LYS B 1 60 ? 15.453 19.438 3.449 1 98.44 60 LYS B C 1
ATOM 1627 O O . LYS B 1 60 ? 14.633 19.156 2.57 1 98.44 60 LYS B O 1
ATOM 1632 N N . GLN B 1 61 ? 15.148 19.734 4.738 1 98.44 61 GLN B N 1
ATOM 1633 C CA . GLN B 1 61 ? 13.75 19.75 5.145 1 98.44 61 GLN B CA 1
ATOM 1634 C C . GLN B 1 61 ? 12.922 20.672 4.258 1 98.44 61 GLN B C 1
ATOM 1636 O O . GLN B 1 61 ? 13.367 21.766 3.91 1 98.44 61 GLN B O 1
ATOM 1641 N N . ASN B 1 62 ? 11.781 20.234 3.814 1 98.62 62 ASN B N 1
ATOM 1642 C CA . ASN B 1 62 ? 10.812 20.938 2.992 1 98.62 62 ASN B CA 1
ATOM 1643 C C . ASN B 1 62 ? 9.391 20.453 3.252 1 98.62 62 ASN B C 1
ATOM 1645 O O . ASN B 1 62 ? 8.945 19.484 2.643 1 98.62 62 ASN B O 1
ATOM 1649 N N . LEU B 1 63 ? 8.711 21.141 4.082 1 98 63 LEU B N 1
ATOM 1650 C CA . LEU B 1 63 ? 7.406 20.688 4.555 1 98 63 LEU B CA 1
ATOM 1651 C C . LEU B 1 63 ? 6.375 20.734 3.43 1 98 63 LEU B C 1
ATOM 1653 O O . LEU B 1 63 ? 5.473 19.891 3.375 1 98 63 LEU B O 1
ATOM 1657 N N . LYS B 1 64 ? 6.504 21.719 2.574 1 98 64 LYS B N 1
ATOM 1658 C CA . LYS B 1 64 ? 5.586 21.781 1.443 1 98 64 LYS B CA 1
ATOM 1659 C C . LYS B 1 64 ? 5.738 20.578 0.533 1 98 64 LYS B C 1
ATOM 1661 O O . LYS B 1 64 ? 4.75 19.953 0.139 1 98 64 LYS B O 1
ATOM 1666 N N . ALA B 1 65 ? 6.961 20.203 0.21 1 98.56 65 ALA B N 1
ATOM 1667 C CA . ALA B 1 65 ? 7.219 19.031 -0.601 1 98.56 65 ALA B CA 1
ATOM 1668 C C . ALA B 1 65 ? 6.766 17.75 0.118 1 98.56 65 ALA B C 1
ATOM 1670 O O . ALA B 1 65 ? 6.223 16.844 -0.506 1 98.56 65 ALA B O 1
ATOM 1671 N N . ALA B 1 66 ? 7.008 17.703 1.44 1 98.69 66 ALA B N 1
ATOM 1672 C CA . ALA B 1 66 ? 6.582 16.562 2.24 1 98.69 66 ALA B CA 1
ATOM 1673 C C . ALA B 1 66 ? 5.082 16.328 2.1 1 98.69 66 ALA B C 1
ATOM 1675 O O . ALA B 1 66 ? 4.652 15.211 1.769 1 98.69 66 ALA B O 1
ATOM 1676 N N . LYS B 1 67 ? 4.355 17.375 2.232 1 98.12 67 LYS B N 1
ATOM 1677 C CA . LYS B 1 67 ? 2.9 17.266 2.164 1 98.12 67 LYS B CA 1
ATOM 1678 C C . LYS B 1 67 ? 2.449 16.844 0.77 1 98.12 67 LYS B C 1
ATOM 1680 O O . LYS B 1 67 ? 1.537 16.016 0.627 1 98.12 67 LYS B O 1
ATOM 1685 N N . ASN B 1 68 ? 3.078 17.359 -0.226 1 98.06 68 ASN B N 1
ATOM 1686 C CA . ASN B 1 68 ? 2.715 17.016 -1.597 1 98.06 68 ASN B CA 1
ATOM 1687 C C . ASN B 1 68 ? 2.885 15.523 -1.862 1 98.06 68 ASN B C 1
ATOM 1689 O O . ASN B 1 68 ? 1.988 14.875 -2.408 1 98.06 68 ASN B O 1
ATOM 1693 N N . TYR B 1 69 ? 4.02 14.977 -1.46 1 98.25 69 TYR B N 1
ATOM 1694 C CA . TYR B 1 69 ? 4.273 13.555 -1.704 1 98.25 69 TYR B CA 1
ATOM 1695 C C . TYR B 1 69 ? 3.375 12.688 -0.833 1 98.25 69 TYR B C 1
ATOM 1697 O O . TYR B 1 69 ? 2.885 11.648 -1.281 1 98.25 69 TYR B O 1
ATOM 1705 N N . LEU B 1 70 ? 3.197 13.086 0.379 1 97.12 70 LEU B N 1
ATOM 1706 C CA . LEU B 1 70 ? 2.314 12.32 1.256 1 97.12 70 LEU B CA 1
ATOM 1707 C C . LEU B 1 70 ? 0.887 12.32 0.719 1 97.12 70 LEU B C 1
ATOM 1709 O O . LEU B 1 70 ? 0.196 11.297 0.787 1 97.12 70 LEU B O 1
ATOM 1713 N N . MET B 1 71 ? 0.462 13.445 0.126 1 95.56 71 MET B N 1
ATOM 1714 C CA . MET B 1 71 ? -0.883 13.508 -0.437 1 95.56 71 MET B CA 1
ATOM 1715 C C . MET B 1 71 ? -1.013 12.594 -1.65 1 95.56 71 MET B C 1
ATOM 1717 O O . MET B 1 71 ? -2.055 11.977 -1.855 1 95.56 71 MET B O 1
ATOM 1721 N N . LYS B 1 72 ? 0.024 12.516 -2.414 1 93.69 72 LYS B N 1
ATOM 1722 C CA . LYS B 1 72 ? 0.009 11.602 -3.553 1 93.69 72 LYS B CA 1
ATOM 1723 C C . LYS B 1 72 ? -0.155 10.156 -3.096 1 93.69 72 LYS B C 1
ATOM 1725 O O . LYS B 1 72 ? -0.933 9.398 -3.68 1 93.69 72 LYS B O 1
ATOM 1730 N N . ALA B 1 73 ? 0.612 9.758 -2.078 1 92.25 73 ALA B N 1
ATOM 1731 C CA . ALA B 1 73 ? 0.502 8.406 -1.532 1 92.25 73 ALA B CA 1
ATOM 1732 C C . ALA B 1 73 ? -0.885 8.156 -0.947 1 92.25 73 ALA B C 1
ATOM 1734 O O . ALA B 1 73 ? -1.467 7.09 -1.138 1 92.25 73 ALA B O 1
ATOM 1735 N N . ALA B 1 74 ? -1.396 9.125 -0.259 1 91.44 74 ALA B N 1
ATOM 1736 C CA . ALA B 1 74 ? -2.721 9.008 0.344 1 91.44 74 ALA B CA 1
ATOM 1737 C C . ALA B 1 74 ? -3.795 8.828 -0.723 1 91.44 74 ALA B C 1
ATOM 1739 O O . ALA B 1 74 ? -4.742 8.055 -0.534 1 91.44 74 ALA B O 1
ATOM 1740 N N . LYS B 1 75 ? -3.607 9.508 -1.822 1 90.38 75 LYS B N 1
ATOM 1741 C CA . LYS B 1 75 ? -4.578 9.414 -2.91 1 90.38 75 LYS B CA 1
ATOM 1742 C C . LYS B 1 75 ? -4.605 8.008 -3.506 1 90.38 75 LYS B C 1
ATOM 1744 O O . LYS B 1 75 ? -5.613 7.598 -4.086 1 90.38 75 LYS B O 1
ATOM 1749 N N . LEU B 1 76 ? -3.553 7.375 -3.271 1 87.56 76 LEU B N 1
ATOM 1750 C CA . LEU B 1 76 ? -3.492 6.004 -3.768 1 87.56 76 LEU B CA 1
ATOM 1751 C C . LEU B 1 76 ? -3.867 5.012 -2.672 1 87.56 76 LEU B C 1
ATOM 1753 O O . LEU B 1 76 ? -3.719 3.799 -2.848 1 87.56 76 LEU B O 1
ATOM 1757 N N . GLY B 1 77 ? -4.25 5.527 -1.503 1 85.56 77 GLY B N 1
ATOM 1758 C CA . GLY B 1 77 ? -4.836 4.672 -0.481 1 85.56 77 GLY B CA 1
ATOM 1759 C C . GLY B 1 77 ? -3.848 4.281 0.604 1 85.56 77 GLY B C 1
ATOM 1760 O O . GLY B 1 77 ? -4.133 3.402 1.421 1 85.56 77 GLY B O 1
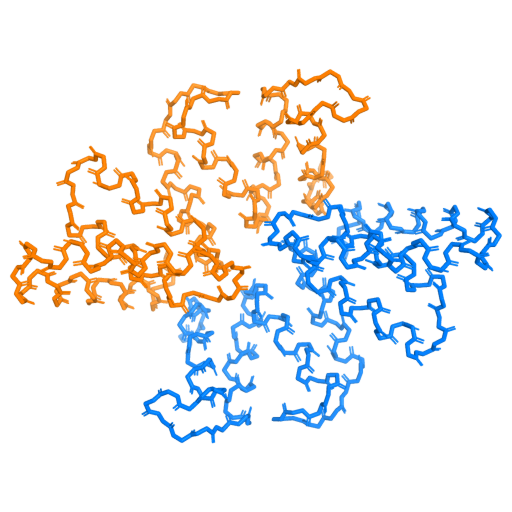ATOM 1761 N N . ASP B 1 78 ? -2.658 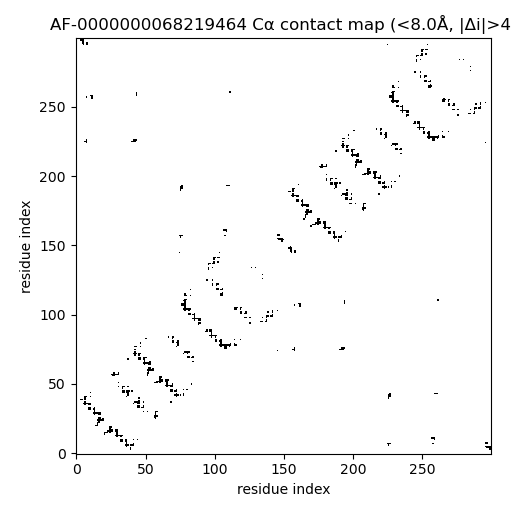4.883 0.631 1 88.5 78 ASP B N 1
ATOM 1762 C CA . ASP B 1 78 ? -1.703 4.598 1.697 1 88.5 78 ASP B CA 1
ATOM 1763 C C . ASP B 1 78 ? -2.076 5.332 2.982 1 88.5 78 ASP B C 1
ATOM 1765 O O . ASP B 1 78 ? -1.802 6.527 3.121 1 88.5 78 ASP B O 1
ATOM 1769 N N . ASN B 1 79 ? -2.623 4.547 3.934 1 89.31 79 ASN B N 1
ATOM 1770 C CA . ASN B 1 79 ? -3.115 5.199 5.141 1 89.31 79 ASN B CA 1
ATOM 1771 C C . ASN B 1 79 ? -1.969 5.727 6 1 89.31 79 ASN B C 1
ATOM 1773 O O . ASN B 1 79 ? -2.166 6.621 6.824 1 89.31 79 ASN B O 1
ATOM 1777 N N . ARG B 1 80 ? -0.784 5.238 5.801 1 91.44 80 ARG B N 1
ATOM 1778 C CA . ARG B 1 80 ? 0.379 5.773 6.504 1 91.44 80 ARG B CA 1
ATOM 1779 C C . ARG B 1 80 ? 0.651 7.215 6.094 1 91.44 80 ARG B C 1
ATOM 1781 O O . ARG B 1 80 ? 1.081 8.031 6.914 1 91.44 80 ARG B O 1
ATOM 1788 N N . ALA B 1 81 ? 0.433 7.438 4.84 1 93.88 81 ALA B N 1
ATOM 1789 C CA . ALA B 1 81 ? 0.633 8.797 4.352 1 93.88 81 ALA B CA 1
ATOM 1790 C C . ALA B 1 81 ? -0.365 9.766 4.984 1 93.88 81 ALA B C 1
ATOM 1792 O O . ALA B 1 81 ? 0.002 10.867 5.398 1 93.88 81 ALA B O 1
ATOM 1793 N N . SER B 1 82 ? -1.595 9.352 5.086 1 94.94 82 SER B N 1
ATOM 1794 C CA . SER B 1 82 ? -2.611 10.172 5.738 1 94.94 82 SER B CA 1
ATOM 1795 C C . SER B 1 82 ? -2.264 10.422 7.203 1 94.94 82 SER B C 1
ATOM 1797 O O . SER B 1 82 ? -2.438 11.531 7.703 1 94.94 82 SER B O 1
ATOM 1799 N N . TYR B 1 83 ? -1.759 9.422 7.859 1 95.69 83 TYR B N 1
ATOM 1800 C CA . TYR B 1 83 ? -1.343 9.57 9.25 1 95.69 83 TYR B CA 1
ATOM 1801 C C . TYR B 1 83 ? -0.221 10.594 9.375 1 95.69 83 TYR B C 1
ATOM 1803 O O . TYR B 1 83 ? -0.252 11.453 10.266 1 95.69 83 TYR B O 1
ATOM 1811 N N . ASN B 1 84 ? 0.732 10.461 8.484 1 96.69 84 ASN B N 1
ATOM 1812 C CA . ASN B 1 84 ? 1.852 11.391 8.523 1 96.69 84 ASN B CA 1
ATOM 1813 C C . ASN B 1 84 ? 1.397 12.82 8.25 1 96.69 84 ASN B C 1
ATOM 1815 O O . ASN B 1 84 ? 1.904 13.766 8.859 1 96.69 84 ASN B O 1
ATOM 1819 N N . LEU B 1 85 ? 0.462 12.984 7.344 1 97.69 85 LEU B N 1
ATOM 1820 C CA . LEU B 1 85 ? -0.109 14.297 7.09 1 97.69 85 LEU B CA 1
ATOM 1821 C C . LEU B 1 85 ? -0.778 14.852 8.344 1 97.69 85 LEU B C 1
ATOM 1823 O O . LEU B 1 85 ? -0.631 16.031 8.664 1 97.69 85 LEU B O 1
ATOM 1827 N N . ALA B 1 86 ? -1.442 13.969 9.023 1 97.81 86 ALA B N 1
ATOM 1828 C CA . ALA B 1 86 ? -2.111 14.383 10.258 1 97.81 86 ALA B CA 1
ATOM 1829 C C . ALA B 1 86 ? -1.101 14.859 11.297 1 97.81 86 ALA B C 1
ATOM 1831 O O . ALA B 1 86 ? -1.312 15.883 11.953 1 97.81 86 ALA B O 1
ATOM 1832 N N . VAL B 1 87 ? -0.035 14.18 11.422 1 97.81 87 VAL B N 1
ATOM 1833 C CA . VAL B 1 87 ? 1.013 14.516 12.383 1 97.81 87 VAL B CA 1
ATOM 1834 C C . VAL B 1 87 ? 1.611 15.883 12.031 1 97.81 87 VAL B C 1
ATOM 1836 O O . VAL B 1 87 ? 1.858 16.703 12.922 1 97.81 87 VAL B O 1
ATOM 1839 N N . LEU B 1 88 ? 1.824 16.141 10.789 1 98.25 88 LEU B N 1
ATOM 1840 C CA . LEU B 1 88 ? 2.355 17.438 10.359 1 98.25 88 LEU B CA 1
ATOM 1841 C C . LEU B 1 88 ? 1.381 18.562 10.68 1 98.25 88 LEU B C 1
ATOM 1843 O O . LEU B 1 88 ? 1.792 19.641 11.125 1 98.25 88 LEU B O 1
ATOM 1847 N N . GLU B 1 89 ? 0.094 18.281 10.461 1 97.69 89 GLU B N 1
ATOM 1848 C CA . GLU B 1 89 ? -0.921 19.281 10.781 1 97.69 89 GLU B CA 1
ATOM 1849 C C . GLU B 1 89 ? -0.947 19.578 12.281 1 97.69 89 GLU B C 1
ATOM 1851 O O . GLU B 1 89 ? -1.117 20.734 12.688 1 97.69 89 GLU B O 1
ATOM 1856 N N . GLU B 1 90 ? -0.817 18.516 13.023 1 96.12 90 GLU B N 1
ATOM 1857 C CA . GLU B 1 90 ? -0.781 18.688 14.469 1 96.12 90 GLU B CA 1
ATOM 1858 C C . GLU B 1 90 ? 0.409 19.547 14.891 1 96.12 90 GLU B C 1
ATOM 1860 O O . GLU B 1 90 ? 0.284 20.406 15.773 1 96.12 90 GLU B O 1
ATOM 1865 N N . ARG B 1 91 ? 1.523 19.266 14.312 1 95.88 91 ARG B N 1
ATOM 1866 C CA . ARG B 1 91 ? 2.727 20.031 14.602 1 95.88 91 ARG B CA 1
ATOM 1867 C C . ARG B 1 91 ? 2.525 21.516 14.266 1 95.88 91 ARG B C 1
ATOM 1869 O O . ARG B 1 91 ? 3.043 22.391 14.961 1 95.88 91 ARG B O 1
ATOM 1876 N N . ASP B 1 92 ? 1.783 21.766 13.281 1 96.12 92 ASP B N 1
ATOM 1877 C CA . ASP B 1 92 ? 1.491 23.125 12.852 1 96.12 92 ASP B CA 1
ATOM 1878 C C . ASP B 1 92 ? 0.321 23.719 13.633 1 96.12 92 ASP B C 1
ATOM 1880 O O . ASP B 1 92 ? -0.158 24.812 13.32 1 96.12 92 ASP B O 1
ATOM 1884 N N . LYS B 1 93 ? -0.299 22.906 14.602 1 95.19 93 LYS B N 1
ATOM 1885 C CA . LYS B 1 93 ? -1.397 23.312 15.477 1 95.19 93 LYS B CA 1
ATOM 1886 C C . LYS B 1 93 ? -2.688 23.5 14.688 1 95.19 93 LYS B C 1
ATOM 1888 O O . LYS B 1 93 ? -3.568 24.25 15.109 1 95.19 93 LYS B O 1
ATOM 1893 N N . ASN B 1 94 ? -2.754 22.938 13.508 1 95.88 94 ASN B N 1
ATOM 1894 C CA . ASN B 1 94 ? -4 22.844 12.758 1 95.88 94 ASN B CA 1
ATOM 1895 C C . ASN B 1 94 ? -4.785 21.594 13.125 1 95.88 94 ASN B C 1
ATOM 1897 O O . ASN B 1 94 ? -4.816 20.625 12.359 1 95.88 94 ASN B O 1
ATOM 1901 N N . LEU B 1 95 ? -5.488 21.688 14.211 1 95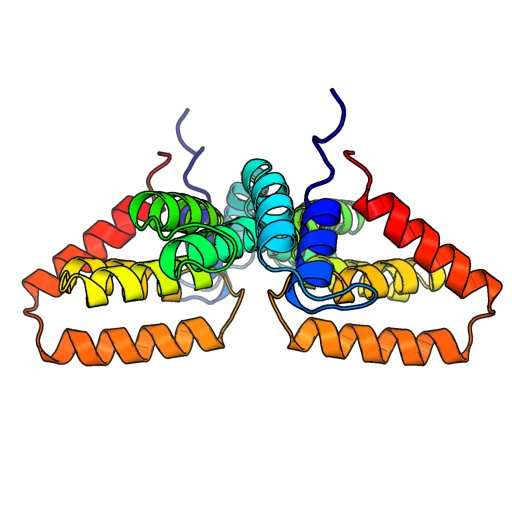.25 95 LEU B N 1
ATOM 1902 C CA . LEU B 1 95 ? -6.082 20.5 14.812 1 95.25 95 LEU B CA 1
ATOM 1903 C C . LEU B 1 95 ? -7.246 20 13.969 1 95.25 95 LEU B C 1
ATOM 1905 O O . LEU B 1 95 ? -7.488 18.781 13.898 1 95.25 95 LEU B O 1
ATOM 1909 N N . VAL B 1 96 ? -7.969 20.891 13.359 1 94.69 96 VAL B N 1
ATOM 1910 C CA . VAL B 1 96 ? -9.07 20.453 12.5 1 94.69 96 VAL B CA 1
ATOM 1911 C C . VAL B 1 96 ? -8.516 19.703 11.289 1 94.69 96 VAL B C 1
ATOM 1913 O O . VAL B 1 96 ? -9.047 18.656 10.906 1 94.69 96 VAL B O 1
ATOM 1916 N N . GLY B 1 97 ? -7.434 20.281 10.695 1 95.88 97 GLY B N 1
ATOM 1917 C CA . GLY B 1 97 ? -6.762 19.578 9.617 1 95.88 97 GLY B CA 1
ATOM 1918 C C . GLY B 1 97 ? -6.211 18.219 10.031 1 95.88 97 GLY B C 1
ATOM 1919 O O . GLY B 1 97 ? -6.32 17.25 9.289 1 95.88 97 GLY B O 1
ATOM 1920 N N . ALA B 1 98 ? -5.668 18.203 11.234 1 97.31 98 ALA B N 1
ATOM 1921 C CA . ALA B 1 98 ? -5.152 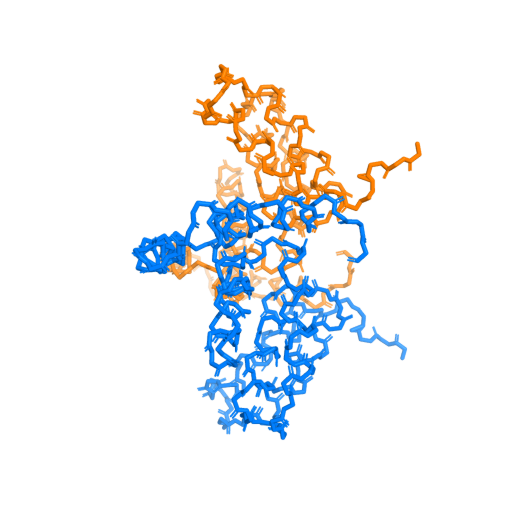16.938 11.758 1 97.31 98 ALA B CA 1
ATOM 1922 C C . ALA B 1 98 ? -6.262 15.898 11.883 1 97.31 98 ALA B C 1
ATOM 1924 O O . ALA B 1 98 ? -6.113 14.758 11.438 1 97.31 98 ALA B O 1
ATOM 1925 N N . TYR B 1 99 ? -7.328 16.328 12.438 1 96.12 99 TYR B N 1
ATOM 1926 C CA . TYR B 1 99 ? -8.477 15.445 12.602 1 96.12 99 TYR B CA 1
ATOM 1927 C C . TYR B 1 99 ? -8.938 14.898 11.258 1 96.12 99 TYR B C 1
ATOM 1929 O O . TYR B 1 99 ? -9.227 13.703 11.133 1 96.12 99 TYR B O 1
ATOM 1937 N N . GLN B 1 100 ? -9.039 15.773 10.281 1 95 100 GLN B N 1
ATOM 1938 C CA . GLN B 1 100 ? -9.438 15.367 8.93 1 95 100 GLN B CA 1
ATOM 1939 C C . GLN B 1 100 ? -8.539 14.25 8.406 1 95 100 GLN B C 1
ATOM 1941 O O . GLN B 1 100 ? -9.031 13.242 7.898 1 95 100 GLN B O 1
ATOM 1946 N N . TRP B 1 101 ? -7.273 14.367 8.539 1 95.81 101 TRP B N 1
ATOM 1947 C CA . TRP B 1 101 ? -6.336 13.398 7.984 1 95.81 101 TRP B CA 1
ATOM 1948 C C . TRP B 1 101 ? -6.328 12.117 8.812 1 95.81 101 TRP B C 1
ATOM 1950 O O . TRP B 1 101 ? -6.16 11.023 8.266 1 95.81 101 TRP B O 1
ATOM 1960 N N . TYR B 1 102 ? -6.465 12.227 10.141 1 95.19 102 TYR B N 1
ATOM 1961 C CA . TYR B 1 102 ? -6.609 11.016 10.945 1 95.19 102 TYR B CA 1
ATOM 1962 C C . TYR B 1 102 ? -7.852 10.234 10.539 1 95.19 102 TYR B C 1
ATOM 1964 O O . TYR B 1 102 ? -7.828 9.008 10.477 1 95.19 102 TYR B O 1
ATOM 1972 N N . GLU B 1 103 ? -8.891 10.953 10.258 1 92.25 103 GLU B N 1
ATOM 1973 C CA . GLU B 1 103 ? -10.102 10.305 9.773 1 92.25 103 GLU B CA 1
ATOM 1974 C C . GLU B 1 103 ? -9.844 9.562 8.461 1 92.25 103 GLU B C 1
ATOM 1976 O O . GLU B 1 103 ? -10.266 8.414 8.305 1 92.25 103 GLU B O 1
ATOM 1981 N N . LEU B 1 104 ? -9.203 10.219 7.582 1 91.19 104 LEU B N 1
ATOM 1982 C CA . LEU B 1 104 ? 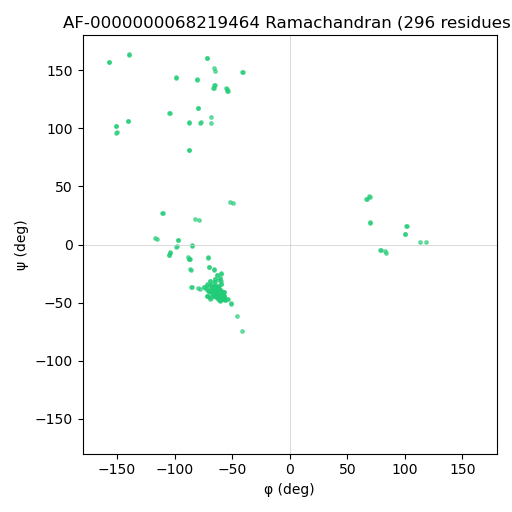-8.883 9.602 6.297 1 91.19 104 LEU B CA 1
ATOM 1983 C C . LEU B 1 104 ? -8 8.367 6.488 1 91.19 104 LEU B C 1
ATOM 1985 O O . LEU B 1 104 ? -8.164 7.367 5.789 1 91.19 104 LEU B O 1
ATOM 1989 N N . SER B 1 105 ? -7.094 8.438 7.418 1 92.19 105 SER B N 1
ATOM 1990 C CA . SER B 1 105 ? -6.188 7.328 7.695 1 92.19 105 SER B CA 1
ATOM 1991 C C . SER B 1 105 ? -6.949 6.098 8.172 1 92.19 105 SER B C 1
ATOM 1993 O O . SER B 1 105 ? -6.496 4.965 7.977 1 92.19 105 SER B O 1
ATOM 1995 N N . THR B 1 106 ? -8.117 6.234 8.773 1 88.19 106 THR B N 1
ATOM 1996 C CA . THR B 1 106 ? -8.891 5.113 9.297 1 88.19 106 THR B CA 1
ATOM 1997 C C . THR B 1 106 ? -9.766 4.504 8.203 1 88.19 106 THR B C 1
ATOM 1999 O O . THR B 1 106 ? -10.305 3.404 8.367 1 88.19 106 THR B O 1
ATOM 2002 N N . ARG B 1 107 ? -10.039 5.238 7.203 1 79 107 ARG B N 1
ATOM 2003 C CA . ARG B 1 107 ? -10.953 4.805 6.152 1 79 107 ARG B CA 1
ATOM 2004 C C . ARG B 1 107 ? -10.227 3.969 5.105 1 79 107 ARG B C 1
ATOM 2006 O O . ARG B 1 107 ? -10.836 3.119 4.449 1 79 107 ARG B O 1
ATOM 2013 N N . ASP B 1 108 ? -9 4.465 4.922 1 62.22 108 ASP B N 1
ATOM 2014 C CA . ASP B 1 108 ? -8.203 3.932 3.824 1 62.22 108 ASP B CA 1
ATOM 2015 C C . ASP B 1 108 ? -7.867 2.459 4.051 1 62.22 108 ASP B C 1
ATOM 2017 O O . ASP B 1 108 ? -8.023 1.946 5.16 1 62.22 108 ASP B O 1
ATOM 2021 N N . GLY B 1 109 ? -7.766 1.845 2.994 1 56.59 109 GLY B N 1
ATOM 2022 C CA . GLY B 1 109 ? -7.441 0.44 2.803 1 56.59 109 GLY B CA 1
ATOM 2023 C C . GLY B 1 109 ? -6.34 -0.048 3.725 1 56.59 109 GLY B C 1
ATOM 2024 O O . GLY B 1 109 ? -5.625 0.756 4.328 1 56.59 109 GLY B O 1
ATOM 2025 N N . MET B 1 110 ? -6.43 -1.199 4.047 1 54.56 110 MET B N 1
ATOM 2026 C CA . MET B 1 110 ? -5.848 -2.238 4.891 1 54.56 110 MET B CA 1
ATOM 2027 C C . MET B 1 110 ? -4.332 -2.295 4.719 1 54.56 110 MET B C 1
ATOM 2029 O O . MET B 1 110 ? -3.738 -3.373 4.777 1 54.56 110 MET B O 1
ATOM 2033 N N . LEU B 1 111 ? -3.793 -1.058 4.535 1 61.22 111 LEU B N 1
ATOM 2034 C CA . LEU B 1 111 ? -2.398 -1.458 4.379 1 61.22 111 LEU B CA 1
ATOM 2035 C C . LEU B 1 111 ? -1.768 -1.759 5.734 1 61.22 111 LEU B C 1
ATOM 2037 O O . LEU B 1 111 ? -1.024 -2.732 5.875 1 61.22 111 LEU B O 1
ATOM 2041 N N . ASP B 1 112 ? -2.188 -0.909 6.684 1 72.25 112 ASP B N 1
ATOM 2042 C CA . ASP B 1 112 ? -1.574 -1.14 7.988 1 72.25 112 ASP B CA 1
ATOM 2043 C C . ASP B 1 112 ? -2.59 -0.951 9.109 1 72.25 112 ASP B C 1
ATOM 2045 O O . ASP B 1 112 ? -2.959 0.179 9.438 1 72.25 112 ASP B O 1
ATOM 2049 N N . TYR B 1 113 ? -3.016 -1.978 9.695 1 73.69 113 TYR B N 1
ATOM 2050 C CA . TYR B 1 113 ? -4.023 -1.95 10.75 1 73.69 113 TYR B CA 1
ATOM 2051 C C . TYR B 1 113 ? -3.502 -1.221 11.984 1 73.69 113 TYR B C 1
ATOM 2053 O O . TYR B 1 113 ? -4.273 -0.602 12.719 1 73.69 113 TYR B O 1
ATOM 2061 N N . ARG B 1 114 ? -2.252 -1.311 12.117 1 82.94 114 ARG B N 1
ATOM 2062 C CA . ARG B 1 114 ? -1.673 -0.588 13.25 1 82.94 114 ARG B CA 1
ATOM 2063 C C . ARG B 1 114 ? -1.872 0.916 13.094 1 82.94 114 ARG B C 1
ATOM 2065 O O . ARG B 1 114 ? -2.182 1.608 14.07 1 82.94 114 ARG B O 1
ATOM 2072 N N . VAL B 1 115 ? -1.729 1.391 11.867 1 88.75 115 VAL B N 1
ATOM 2073 C CA . VAL B 1 115 ? -1.896 2.814 11.594 1 88.75 115 VAL B CA 1
ATOM 2074 C C . VAL B 1 115 ? -3.355 3.213 11.797 1 88.75 115 VAL B C 1
ATOM 2076 O O . VAL B 1 115 ? -3.645 4.316 12.273 1 88.75 115 VAL B O 1
ATOM 2079 N N . LYS B 1 116 ? -4.234 2.309 11.445 1 87.62 116 LYS B N 1
ATOM 2080 C CA . LYS B 1 116 ? -5.652 2.576 11.688 1 87.62 116 LYS B CA 1
ATOM 2081 C C . LYS B 1 116 ? -5.926 2.77 13.172 1 87.62 116 LYS B C 1
ATOM 2083 O O . LYS B 1 116 ? -6.57 3.74 13.57 1 87.62 116 LYS B O 1
ATOM 2088 N N . ASP B 1 117 ? -5.402 1.894 14.016 1 89.56 117 ASP B N 1
ATOM 2089 C CA . ASP B 1 117 ? -5.602 1.971 15.461 1 89.56 117 ASP B CA 1
ATOM 2090 C C . ASP B 1 117 ? -5 3.256 16.031 1 89.56 117 ASP B C 1
ATOM 2092 O O . ASP B 1 117 ? -5.617 3.916 16.875 1 89.56 117 ASP B O 1
ATOM 2096 N N . MET B 1 118 ? -3.814 3.576 15.555 1 93.69 118 MET B N 1
ATOM 2097 C CA . MET B 1 118 ? -3.156 4.797 16.016 1 93.69 118 MET B CA 1
ATOM 2098 C C . MET B 1 118 ? -3.986 6.027 15.664 1 93.69 118 MET B C 1
ATOM 2100 O O . MET B 1 118 ? -4.133 6.934 16.484 1 93.69 118 MET B O 1
ATOM 2104 N N . SER B 1 119 ? -4.496 6.027 14.477 1 94.94 119 SER B N 1
ATOM 2105 C CA . SER B 1 119 ? -5.301 7.16 14.031 1 94.94 119 SER B CA 1
ATOM 2106 C C . SER B 1 119 ? -6.594 7.27 14.828 1 94.94 119 SER B C 1
ATOM 2108 O O . SER B 1 119 ? -7.027 8.375 15.172 1 94.94 119 SER B O 1
ATOM 2110 N N . GLU B 1 120 ? -7.195 6.156 15.125 1 93.06 120 GLU B N 1
ATOM 2111 C CA . GLU B 1 120 ? -8.422 6.16 15.922 1 93.06 120 GLU B CA 1
ATOM 2112 C C . GLU B 1 120 ? -8.172 6.723 17.312 1 93.06 120 GLU B C 1
ATOM 2114 O O . GLU B 1 120 ? -8.984 7.484 17.844 1 93.06 120 GLU B O 1
ATOM 2119 N N . LYS B 1 121 ? -7.094 6.328 17.922 1 95.62 121 LYS B N 1
ATOM 2120 C CA . LYS B 1 121 ? -6.742 6.863 19.234 1 95.62 121 LYS B CA 1
ATOM 2121 C C . LYS B 1 121 ? -6.562 8.375 19.172 1 95.62 121 LYS B C 1
ATOM 2123 O O . LYS B 1 121 ? -7.012 9.094 20.078 1 95.62 121 LYS B O 1
ATOM 2128 N N . LYS B 1 122 ? -5.902 8.875 18.156 1 96.44 122 LYS B N 1
ATOM 2129 C CA . LYS B 1 122 ? -5.688 10.305 18 1 96.44 122 LYS B CA 1
ATOM 2130 C C . LYS B 1 122 ? -7.008 11.039 17.797 1 96.44 122 LYS B C 1
ATOM 2132 O O . LYS B 1 122 ? -7.195 12.148 18.297 1 96.44 122 LYS B O 1
ATOM 2137 N N . ILE B 1 123 ? -7.91 10.406 17.031 1 94.94 123 ILE B N 1
ATOM 2138 C CA . ILE B 1 123 ? -9.227 11.008 16.797 1 94.94 123 ILE B CA 1
ATOM 2139 C C . ILE B 1 123 ? -9.953 11.172 18.125 1 94.94 123 ILE B C 1
ATOM 2141 O O . ILE B 1 123 ? -10.531 12.227 18.391 1 94.94 123 ILE B O 1
ATOM 2145 N N . ILE B 1 124 ? -9.867 10.172 18.953 1 94.69 124 ILE B N 1
ATOM 2146 C CA . ILE B 1 124 ? -10.523 10.211 20.25 1 94.69 124 ILE B CA 1
ATOM 2147 C C . ILE B 1 124 ? -9.898 11.32 21.109 1 94.69 124 ILE B C 1
ATOM 2149 O O . ILE B 1 124 ? -10.617 12.102 21.734 1 94.69 124 ILE B O 1
ATOM 2153 N N . GLN B 1 125 ? -8.656 11.383 21.094 1 95.56 125 GLN B N 1
ATOM 2154 C CA . GLN B 1 125 ? -7.949 12.391 21.875 1 95.56 125 GLN B CA 1
ATOM 2155 C C . GLN B 1 125 ? -8.32 13.805 21.422 1 95.56 125 GLN B C 1
ATOM 2157 O O . GLN B 1 125 ? -8.586 14.68 22.25 1 95.56 125 GLN B O 1
ATOM 2162 N N . LEU B 1 126 ? -8.336 14.039 20.125 1 95.38 126 LEU B N 1
ATOM 2163 C CA . LEU B 1 126 ? -8.641 15.359 19.594 1 95.38 126 LEU B CA 1
ATOM 2164 C C . LEU B 1 126 ? -10.102 15.711 19.828 1 95.38 126 LEU B C 1
ATOM 2166 O O . LEU B 1 126 ? -10.43 16.875 20.094 1 95.38 126 LEU B O 1
ATOM 2170 N N . ALA B 1 127 ? -10.914 14.719 19.672 1 93.12 127 ALA B N 1
ATOM 2171 C CA . ALA B 1 127 ? -12.352 14.914 19.812 1 93.12 127 ALA B CA 1
ATOM 2172 C C . ALA B 1 127 ? -12.703 15.406 21.203 1 93.12 127 ALA B C 1
ATOM 2174 O O . ALA B 1 127 ? -13.695 16.109 21.406 1 93.12 127 ALA B O 1
ATOM 2175 N N . ALA B 1 128 ? -11.914 15.023 22.156 1 92.12 128 ALA B N 1
ATOM 2176 C CA . ALA B 1 128 ? -12.18 15.406 23.547 1 92.12 128 ALA B CA 1
ATOM 2177 C C . ALA B 1 128 ? -12.195 16.922 23.703 1 92.12 128 ALA B C 1
ATOM 2179 O O . ALA B 1 128 ? -12.883 17.453 24.578 1 92.12 128 ALA B O 1
ATOM 2180 N N . ASN B 1 129 ? -11.547 17.609 22.844 1 89.69 129 ASN B N 1
ATOM 2181 C CA . ASN B 1 129 ? -11.445 19.062 22.969 1 89.69 129 ASN B CA 1
ATOM 2182 C C . ASN B 1 129 ? -12.109 19.766 21.797 1 89.69 129 ASN B C 1
ATOM 2184 O O . ASN B 1 129 ? -11.969 20.984 21.625 1 89.69 129 ASN B O 1
ATOM 2188 N N . PHE B 1 130 ? -12.75 19.094 20.938 1 89.81 130 PHE B N 1
ATOM 2189 C CA . PHE B 1 130 ? -13.359 19.672 19.734 1 89.81 130 PHE B CA 1
ATOM 2190 C C . PHE B 1 130 ? -14.852 19.906 19.953 1 89.81 130 PHE B C 1
ATOM 2192 O O . PHE B 1 130 ? -15.516 19.125 20.625 1 89.81 130 PHE B O 1
ATOM 2199 N N . SER B 1 131 ? -15.328 20.953 19.406 1 88.62 131 SER B N 1
ATOM 2200 C CA . SER B 1 131 ? -16.766 21.141 19.312 1 88.62 131 SER B CA 1
ATOM 2201 C C . SER B 1 131 ? -17.375 20.188 18.281 1 88.62 131 SER B C 1
ATOM 2203 O O . SER B 1 131 ? -16.656 19.625 17.453 1 88.62 131 SER B O 1
ATOM 2205 N N . SER B 1 132 ? -18.672 19.969 18.375 1 89.19 132 SER B N 1
ATOM 2206 C CA . SER B 1 132 ? -19.375 19.125 17.406 1 89.19 132 SER B CA 1
ATOM 2207 C C . SER B 1 132 ? -19.266 19.703 15.992 1 89.19 132 SER B C 1
ATOM 2209 O O . SER B 1 132 ? -19.188 18.953 15.016 1 89.19 132 SER B O 1
ATOM 2211 N N . ILE B 1 133 ? -19.172 20.984 15.953 1 91.25 133 ILE B N 1
ATOM 2212 C CA . ILE B 1 133 ? -19.062 21.656 14.664 1 91.25 133 ILE B CA 1
ATOM 2213 C C . ILE B 1 133 ? -17.703 21.375 14.047 1 91.25 133 ILE B C 1
ATOM 2215 O O . ILE B 1 133 ? -17.594 21.062 12.859 1 91.25 133 ILE B O 1
ATOM 2219 N N . ASP B 1 134 ? -16.609 21.469 14.844 1 91.19 134 ASP B N 1
ATOM 2220 C CA . ASP B 1 134 ? -15.258 21.219 14.359 1 91.19 134 ASP B CA 1
ATOM 2221 C C . ASP B 1 134 ? -15.109 19.781 13.867 1 91.19 134 ASP B C 1
ATOM 2223 O O . ASP B 1 134 ? -14.477 19.547 12.844 1 91.19 134 ASP B O 1
ATOM 2227 N N . MET B 1 135 ? -15.711 18.906 14.5 1 92.62 135 MET B N 1
ATOM 2228 C CA . MET B 1 135 ? -15.656 17.5 14.109 1 92.62 135 MET B CA 1
ATOM 2229 C C . MET B 1 135 ? -16.391 17.266 12.789 1 92.62 135 MET B C 1
ATOM 2231 O O . MET B 1 135 ? -15.891 16.562 11.914 1 92.62 135 MET B O 1
ATOM 2235 N N . ARG B 1 136 ? -17.547 17.828 12.711 1 91.31 136 ARG B N 1
ATOM 2236 C CA . ARG B 1 136 ? -18.344 17.703 11.492 1 91.31 136 ARG B CA 1
ATOM 2237 C C . ARG B 1 136 ? -17.609 18.297 10.297 1 91.31 136 ARG B C 1
ATOM 2239 O O . ARG B 1 136 ? -17.609 17.719 9.211 1 91.31 136 ARG B O 1
ATOM 2246 N N . LEU B 1 137 ? -16.969 19.422 10.5 1 91.75 137 LEU B N 1
ATOM 2247 C CA . LEU B 1 137 ? -16.203 20.062 9.438 1 91.75 137 LEU B CA 1
ATOM 2248 C C . LEU B 1 137 ? -15.055 19.188 8.977 1 91.75 137 LEU B C 1
ATOM 2250 O O . LEU B 1 137 ? -14.812 19.047 7.777 1 91.75 137 LEU B O 1
ATOM 2254 N N . ALA B 1 138 ? -14.352 18.641 9.93 1 92.31 138 ALA B N 1
ATOM 2255 C CA . ALA B 1 138 ? -13.227 17.766 9.609 1 92.31 138 ALA B CA 1
ATOM 2256 C C . ALA B 1 138 ? -13.688 16.547 8.812 1 92.31 138 ALA B C 1
ATOM 2258 O O . ALA B 1 138 ? -13.039 16.141 7.852 1 92.31 138 ALA B O 1
ATOM 2259 N N . ARG B 1 139 ? -14.789 16.016 9.172 1 90.56 139 ARG B N 1
ATOM 2260 C CA . ARG B 1 139 ? -15.328 14.844 8.5 1 90.56 139 ARG B CA 1
ATOM 2261 C C . ARG B 1 139 ? -15.805 15.188 7.09 1 90.56 139 ARG B C 1
ATOM 2263 O O . ARG B 1 139 ? -15.602 14.406 6.156 1 90.56 139 ARG B O 1
ATOM 2270 N N . GLU B 1 140 ? -16.406 16.312 6.934 1 91.44 140 GLU B N 1
ATOM 2271 C CA . GLU B 1 140 ? -16.828 16.766 5.617 1 91.44 140 GLU B CA 1
ATOM 2272 C C . GLU B 1 140 ? -15.641 17 4.691 1 91.44 140 GLU B C 1
ATOM 2274 O O . GLU B 1 140 ? -15.703 16.672 3.504 1 91.44 140 GLU B O 1
ATOM 2279 N N . ARG B 1 141 ? -14.68 17.578 5.246 1 90.88 141 ARG B N 1
ATOM 2280 C CA . ARG B 1 141 ? -13.469 17.797 4.465 1 90.88 141 ARG B CA 1
ATOM 2281 C C . ARG B 1 141 ? -12.844 16.469 4.035 1 90.88 141 ARG B C 1
ATOM 2283 O O . ARG B 1 141 ? -12.367 16.344 2.906 1 90.88 141 ARG B O 1
ATOM 2290 N N . ALA B 1 142 ? -12.836 15.5 4.969 1 90.19 142 ALA B N 1
ATOM 2291 C CA . ALA B 1 142 ? -12.328 14.172 4.641 1 90.19 142 ALA B CA 1
ATOM 2292 C C . ALA B 1 142 ? -13.141 13.539 3.514 1 90.19 142 ALA B C 1
ATOM 2294 O O . ALA B 1 142 ? -12.57 12.969 2.576 1 90.19 142 ALA B O 1
ATOM 2295 N N . ASP B 1 143 ? -14.445 13.672 3.551 1 86.81 143 ASP B N 1
ATOM 2296 C CA . ASP B 1 143 ? -15.328 13.141 2.516 1 86.81 143 ASP B CA 1
ATOM 2297 C C . ASP B 1 143 ? -15.055 13.805 1.167 1 86.81 143 ASP B C 1
ATOM 2299 O O . ASP B 1 143 ? -14.992 13.133 0.138 1 86.81 143 ASP B O 1
ATOM 2303 N N . ARG B 1 144 ? -14.875 15.062 1.216 1 87.81 144 ARG B N 1
ATOM 2304 C CA . ARG B 1 144 ? -14.617 15.805 -0.011 1 87.81 144 ARG B CA 1
ATOM 2305 C C . ARG B 1 144 ? -13.281 15.383 -0.628 1 87.81 144 ARG B C 1
ATOM 2307 O O . ARG B 1 144 ? -13.172 15.266 -1.85 1 87.81 144 ARG B O 1
ATOM 2314 N N . TRP B 1 145 ? -12.336 15.195 0.225 1 87.56 145 TRP B N 1
ATOM 2315 C CA . TRP B 1 145 ? -11.023 14.805 -0.265 1 87.56 145 TRP B CA 1
ATOM 2316 C C . TRP B 1 145 ? -11.078 13.453 -0.965 1 87.56 145 TRP B C 1
ATOM 2318 O O . TRP B 1 145 ? -10.492 13.273 -2.035 1 87.56 145 TRP B O 1
ATOM 2328 N N . ILE B 1 146 ? -11.766 12.531 -0.39 1 83.12 146 ILE B N 1
ATOM 2329 C CA . ILE B 1 146 ? -11.844 11.18 -0.93 1 83.12 146 ILE B CA 1
ATOM 2330 C C . ILE B 1 146 ? -12.547 11.203 -2.283 1 83.12 146 ILE B C 1
ATOM 2332 O O . ILE B 1 146 ? -12.203 10.43 -3.182 1 83.12 146 ILE B O 1
ATOM 2336 N N . GLN B 1 147 ? -13.43 12.102 -2.375 1 80.94 147 GLN B N 1
ATOM 2337 C CA . GLN B 1 147 ? -14.258 12.156 -3.578 1 80.94 147 GLN B CA 1
ATOM 2338 C C . GLN B 1 147 ? -13.586 12.992 -4.664 1 80.94 147 GLN B C 1
ATOM 2340 O O . GLN B 1 147 ? -14.016 12.969 -5.82 1 80.94 147 GLN B O 1
ATOM 2345 N N . SER B 1 148 ? -12.578 13.688 -4.262 1 77.56 148 SER B N 1
ATOM 2346 C CA . SER B 1 148 ? -11.969 14.625 -5.203 1 77.56 148 SER B CA 1
ATOM 2347 C C . SER B 1 148 ? -11.031 13.906 -6.164 1 77.56 148 SER B C 1
ATOM 2349 O O . SER B 1 148 ? -10.414 12.898 -5.801 1 77.56 148 SER B O 1
ATOM 2351 N N . ASP B 1 149 ? -11.031 14.344 -7.441 1 62.62 149 ASP B N 1
ATOM 2352 C CA . ASP B 1 149 ? -10.156 13.805 -8.484 1 62.62 149 ASP B CA 1
ATOM 2353 C C . ASP B 1 149 ? -8.812 14.531 -8.508 1 62.62 149 ASP B C 1
ATOM 2355 O O . ASP B 1 149 ? -7.895 14.117 -9.211 1 62.62 149 ASP B O 1
ATOM 2359 N N . ASP B 1 150 ? -8.664 15.727 -7.785 1 57.5 150 ASP B N 1
ATOM 2360 C CA . ASP B 1 150 ? -7.508 16.594 -8 1 57.5 150 ASP B CA 1
ATOM 2361 C C . ASP B 1 150 ? -6.379 16.25 -7.035 1 57.5 150 ASP B C 1
ATOM 2363 O O . ASP B 1 150 ? -6.625 15.805 -5.918 1 57.5 150 ASP B O 1
#

Sequence (300 aa):
AAQAGQGPAQFFLGNRYKNGQGVKQDQSQAFAWFKKAADQGIPSAQLNVGQMYANGVGVKQNLKAAKNYLMKAAKLGDNRASYNLAVLEERDKNLVGAYQWYELSTRDGMLDYRVKDMSEKKIIQLAANFSSIDMRLARERADRWIQSDDAAQAGQGPAQFFLGNRYKNGQGVKQDQSQAFAWFKKAADQGIPSAQLNVGQMYANGVGVKQNLKAAKNYLMKAAKLGDNRASYNLAVLEERDKNLVGAYQWYELSTRDGMLDYRVKDMSEKKIIQLAANFSSIDMRLARERADRWIQSDD

Organism: Rhynchophorus ferrugineus (NCBI:txid354439)

Nearest PDB structures (foldseek):
  6deh-assembly2_B  TM=8.840E-01  e=6.001E-06  Legionella pneumophila subsp. pneumophila str. Philadelphia 1
  6ur7-assembly1_A  TM=6.953E-01  e=1.189E-05  Oxalobacter formigenes
  4bwr-assembly1_A  TM=7.214E-01  e=2.728E-05  Escherichia coli CFT073
  6ur7-assembly1_B  TM=6.928E-01  e=4.668E-05  Oxalobacter formigenes
  1ouv-assembly1_A  TM=8.341E-01  e=4.204E-04  Helicobacter pylori 26695

Solvent-accessible surface area (backbone atoms only — not comparable to full-atom values): 13952 Å² total; per-residue (Å²): 139,69,86,66,41,24,30,47,39,30,33,41,52,11,50,28,20,57,67,29,59,97,45,74,60,32,46,44,60,11,39,56,27,15,42,56,7,24,75,68,64,22,37,64,23,13,32,50,41,11,49,24,19,59,70,36,50,45,43,75,61,34,60,70,59,10,49,53,29,16,48,54,9,31,60,47,32,36,23,62,20,22,40,51,51,13,51,52,26,44,74,70,67,34,54,53,58,13,46,16,24,21,53,45,13,52,60,34,49,81,52,45,67,66,54,26,54,54,25,50,52,50,44,54,61,52,49,74,76,45,53,73,64,52,51,50,50,18,49,50,50,34,52,49,56,36,56,38,62,124,138,68,87,65,41,24,30,46,40,30,33,40,52,10,49,27,19,58,68,29,58,97,45,72,62,33,45,44,60,11,39,56,28,14,45,56,7,23,77,67,64,22,36,65,24,14,32,49,39,12,50,25,19,58,69,35,51,46,43,74,61,33,60,68,61,11,49,53,29,15,49,54,9,31,62,46,32,36,24,61,20,22,40,52,50,13,51,53,26,44,74,71,67,35,55,52,60,14,46,17,24,20,52,46,13,54,60,34,49,82,50,46,66,66,53,26,53,52,23,49,53,50,43,54,60,52,50,74,76,47,52,73,65,52,51,52,50,17,51,50,52,34,53,50,55,37,55,37,64,124

Radius of gyration: 19.68 Å; Cα contacts (8 Å, |Δi|>4): 531; chains: 2; bounding box: 53×52×46 Å

Foldseek 3Di:
DDDAPCLVVLQVVLVCLCPVPVHDNAQLSSLVSLVVSLVNQDLVSLQVNLVCLCVVTSHRNDNVSSLVSLLSSVLVQQLSSLQVQLVVCVVVVVLLLNLLSLVSSLVGDDPDVVSNVVSVVSNVVSVVPDDPVSNVVSPVVSVCSNPDPD/DPPAPCLVVLQVVLVCLCPVPVHDNAQLSSLVSLVVSLVNQDLVSLQVNLVCLCVVTSHRNDNVSSLVSLLSSVLVQQLSSLQVQLVVCVVVVVLLLNLLSLVSSLVGDDPDVVSNVVSVVSNVVSVVPDDPVSNVVSPVVSVCSNVDPD

pLDDT: mean 90.13, std 12.49, range [26.58, 98.81]